Protein AF-0000000082835680 (afdb_homodimer)

Foldseek 3Di:
DPPPPPPPPPPPPPPPPPPPAQDFKWKWKAFPVRQWIKTDTDHDPRGHWDWIWIGGNHFIDIFTCVVPRKDWDDDLVQQWIWIWTDDPQWIKIKIFDSVFRDWDQDPLRKIWDKTKIWIWAADGPPPPRNGIDIGIIIMIMIGDD/DPPPPPPPPPPPPPPPPPPPQQDFKWKWKAFPVRQWIKTDTDHDPRGHWDWIWIGGNHFIDIFTVVVPRKDWDDDLVQQWIWIWTDDPQWIKIKIFDSVFRDWDQDPQRKIWDKTKIWIWAADGDPPPRNGIDIGIIIMIMIGDD

Structure (mmCIF, N/CA/C/O backbone):
data_AF-0000000082835680-model_v1
#
loop_
_entity.id
_entity.type
_entity.pdbx_description
1 polymer 'Spore coat protein U domain-containing protein'
#
loop_
_atom_site.group_PDB
_atom_site.id
_atom_site.type_symbol
_atom_site.label_atom_id
_atom_site.label_alt_id
_atom_site.label_comp_id
_atom_site.label_asym_id
_atom_site.label_entity_id
_atom_site.label_seq_id
_atom_site.pdbx_PDB_ins_code
_atom_site.Cartn_x
_atom_site.Cartn_y
_atom_site.Cartn_z
_atom_site.occupancy
_atom_site.B_iso_or_equiv
_atom_site.auth_seq_id
_atom_site.auth_comp_id
_atom_site.auth_asym_id
_atom_site.auth_atom_id
_atom_site.pdbx_PDB_model_num
ATOM 1 N N . MET A 1 1 ? 78.936 9.84 17.237 1 32.31 1 MET A N 1
ATOM 2 C CA . MET A 1 1 ? 77.763 10.37 16.548 1 32.31 1 MET A CA 1
ATOM 3 C C . MET A 1 1 ? 76.778 9.254 16.214 1 32.31 1 MET A C 1
ATOM 5 O O . MET A 1 1 ? 77.008 8.473 15.289 1 32.31 1 MET A O 1
ATOM 9 N N . LYS A 1 2 ? 76.213 8.573 17.344 1 37.82 2 LYS A N 1
ATOM 10 C CA . LYS A 1 2 ? 75.238 7.488 17.284 1 37.82 2 LYS A CA 1
ATOM 11 C C . LYS A 1 2 ? 73.99 7.911 16.515 1 37.82 2 LYS A C 1
ATOM 13 O O . LYS A 1 2 ? 73.392 8.947 16.813 1 37.82 2 LYS A O 1
ATOM 18 N N . LEU A 1 3 ? 73.861 7.539 15.215 1 37.23 3 LEU A N 1
ATOM 19 C CA . LEU A 1 3 ? 72.78 7.716 14.252 1 37.23 3 LEU A CA 1
ATOM 20 C C . LEU A 1 3 ? 71.479 7.118 14.778 1 37.23 3 LEU A C 1
ATOM 22 O O . LEU A 1 3 ? 71.395 5.91 15.008 1 37.23 3 LEU A O 1
ATOM 26 N N . HIS A 1 4 ? 70.802 7.767 15.748 1 38.82 4 HIS A N 1
ATOM 27 C CA . HIS A 1 4 ? 69.456 7.376 16.151 1 38.82 4 HIS A CA 1
ATOM 28 C C . HIS A 1 4 ? 68.506 7.363 14.958 1 38.82 4 HIS A C 1
ATOM 30 O O . HIS A 1 4 ? 68.424 8.343 14.213 1 38.82 4 HIS A O 1
ATOM 36 N N . ALA A 1 5 ? 68.331 6.22 14.332 1 42.8 5 ALA A N 1
ATOM 37 C CA . ALA A 1 5 ? 67.354 5.986 13.271 1 42.8 5 ALA A CA 1
ATOM 38 C C . ALA A 1 5 ? 65.96 6.433 13.701 1 42.8 5 ALA A C 1
ATOM 40 O O . ALA A 1 5 ? 65.488 6.065 14.779 1 42.8 5 ALA A O 1
ATOM 41 N N . PRO A 1 6 ? 65.532 7.627 13.239 1 41.49 6 PRO A N 1
ATOM 42 C CA . PRO A 1 6 ? 64.153 8.009 13.551 1 41.49 6 PRO A CA 1
ATOM 43 C C . PRO A 1 6 ? 63.136 6.959 13.111 1 41.49 6 PRO A C 1
ATOM 45 O O . PRO A 1 6 ? 63.249 6.405 12.015 1 41.49 6 PRO A O 1
ATOM 48 N N . TRP A 1 7 ? 62.628 6.061 14.014 1 41.63 7 TRP A N 1
ATOM 49 C CA . TRP A 1 7 ? 61.471 5.202 13.785 1 41.63 7 TRP A CA 1
ATOM 50 C C . TRP A 1 7 ? 60.297 6.005 13.235 1 41.63 7 TRP A C 1
ATOM 52 O O . TRP A 1 7 ? 59.81 6.931 13.887 1 41.63 7 TRP A O 1
ATOM 62 N N . PHE A 1 8 ? 60.267 6.191 11.866 1 39.62 8 PHE A N 1
ATOM 63 C CA . PHE A 1 8 ? 59.085 6.694 11.177 1 39.62 8 PHE A CA 1
ATOM 64 C C . PHE A 1 8 ? 57.855 5.869 11.539 1 39.62 8 PHE A C 1
ATOM 66 O O . PHE A 1 8 ? 57.8 4.671 11.257 1 39.62 8 PHE A O 1
ATOM 73 N N . LEU A 1 9 ? 57.128 6.152 12.663 1 38.03 9 LEU A N 1
ATOM 74 C CA . LEU A 1 9 ? 55.78 5.677 12.956 1 38.03 9 LEU A CA 1
ATOM 75 C C . LEU A 1 9 ? 54.823 6.022 11.82 1 38.03 9 LEU A C 1
ATOM 77 O O . LEU A 1 9 ? 54.557 7.199 11.563 1 38.03 9 LEU A O 1
ATOM 81 N N . SER A 1 10 ? 54.752 5.179 10.759 1 35.03 10 SER A N 1
ATOM 82 C CA . SER A 1 10 ? 53.703 5.214 9.746 1 35.03 10 SER A CA 1
ATOM 83 C C . SER A 1 10 ? 52.318 5.172 10.384 1 35.03 10 SER A C 1
ATOM 85 O O . SER A 1 10 ? 51.944 4.175 11.005 1 35.03 10 SER A O 1
ATOM 87 N N . CYS A 1 11 ? 51.77 6.285 10.877 1 35.46 11 CYS A N 1
ATOM 88 C CA . CYS A 1 11 ? 50.357 6.387 11.223 1 35.46 11 CYS A CA 1
ATOM 89 C C . CYS A 1 11 ? 49.478 5.939 10.061 1 35.46 11 CYS A C 1
ATOM 91 O O . CYS A 1 11 ? 49.487 6.557 8.995 1 35.46 11 CYS A O 1
ATOM 93 N N . LEU A 1 12 ? 49.248 4.621 9.883 1 33.9 12 LEU A N 1
ATOM 94 C CA . LEU A 1 12 ? 48.155 4.12 9.057 1 33.9 12 LEU A CA 1
ATOM 95 C C . LEU A 1 12 ? 46.879 4.92 9.3 1 33.9 12 LEU A C 1
ATOM 97 O O . LEU A 1 12 ? 46.307 4.867 10.391 1 33.9 12 LEU A O 1
ATOM 101 N N . LEU A 1 13 ? 46.701 6.1 8.717 1 36.37 13 LEU A N 1
ATOM 102 C CA . LEU A 1 13 ? 45.391 6.722 8.562 1 36.37 13 LEU A CA 1
ATOM 103 C C . LEU A 1 13 ? 44.372 5.718 8.034 1 36.37 13 LEU A C 1
ATOM 105 O O . LEU A 1 13 ? 44.464 5.279 6.885 1 36.37 13 LEU A O 1
ATOM 109 N N . LEU A 1 14 ? 43.848 4.831 8.883 1 33.98 14 LEU A N 1
ATOM 110 C CA . LEU A 1 14 ? 42.602 4.166 8.517 1 33.98 14 LEU A CA 1
ATOM 111 C C . LEU A 1 14 ? 41.566 5.178 8.039 1 33.98 14 LEU A C 1
ATOM 113 O O . LEU A 1 14 ? 40.999 5.919 8.845 1 33.98 14 LEU A O 1
ATOM 117 N N . ALA A 1 15 ? 41.758 5.778 6.827 1 35.35 15 ALA A N 1
ATOM 118 C CA . ALA A 1 15 ? 40.594 6.394 6.194 1 35.35 15 ALA A CA 1
ATOM 119 C C . ALA A 1 15 ? 39.356 5.517 6.351 1 35.35 15 ALA A C 1
ATOM 121 O O . ALA A 1 15 ? 39.291 4.417 5.795 1 35.35 15 ALA A O 1
ATOM 122 N N . GLY A 1 16 ? 38.721 5.536 7.504 1 34.6 16 GLY A N 1
ATOM 123 C CA . GLY A 1 16 ? 37.368 5.003 7.499 1 34.6 16 GLY A CA 1
ATOM 124 C C . GLY A 1 16 ? 36.59 5.361 6.246 1 34.6 16 GLY A C 1
ATOM 125 O O . GLY A 1 16 ? 36.405 6.541 5.94 1 34.6 16 GLY A O 1
ATOM 126 N N . VAL A 1 17 ? 36.803 4.681 5.15 1 34.24 17 VAL A N 1
ATOM 127 C CA . VAL A 1 17 ? 35.767 4.769 4.126 1 34.24 17 VAL A CA 1
ATOM 128 C C . VAL A 1 17 ? 34.405 4.971 4.785 1 34.24 17 VAL A C 1
ATOM 130 O O . VAL A 1 17 ? 34.015 4.203 5.668 1 34.24 17 VAL A O 1
ATOM 133 N N . ALA A 1 18 ? 33.981 6.232 5.054 1 35.61 18 ALA A N 1
ATOM 134 C CA . ALA A 1 18 ? 32.553 6.414 5.302 1 35.61 18 ALA A CA 1
ATOM 135 C C . ALA A 1 18 ? 31.723 5.436 4.474 1 35.61 18 ALA A C 1
ATOM 137 O O . ALA A 1 18 ? 31.86 5.378 3.25 1 35.61 18 ALA A O 1
ATOM 138 N N . HIS A 1 19 ? 31.547 4.253 4.859 1 36.83 19 HIS A N 1
ATOM 139 C CA . HIS A 1 19 ? 30.481 3.453 4.267 1 36.83 19 HIS A CA 1
ATOM 140 C C . HIS A 1 19 ? 29.322 4.332 3.809 1 36.83 19 HIS A C 1
ATOM 142 O O . HIS A 1 19 ? 28.872 5.209 4.549 1 36.83 19 HIS A O 1
ATOM 148 N N . ALA A 1 20 ? 29.4 4.847 2.608 1 40.84 20 ALA A N 1
ATOM 149 C CA . ALA A 1 20 ? 28.178 5.4 2.029 1 40.84 20 ALA A CA 1
ATOM 150 C C . ALA A 1 20 ? 26.939 4.81 2.697 1 40.84 20 ALA A C 1
ATOM 152 O O . ALA A 1 20 ? 26.642 3.624 2.532 1 40.84 20 ALA A O 1
ATOM 153 N N . GLY A 1 21 ? 26.673 4.915 3.969 1 46.86 21 GLY A N 1
ATOM 154 C CA . GLY A 1 21 ? 25.564 4.469 4.796 1 46.86 21 GLY A CA 1
ATOM 155 C C . GLY A 1 21 ? 24.233 4.487 4.068 1 46.86 21 GLY A C 1
ATOM 156 O O . GLY A 1 21 ? 24.034 5.279 3.145 1 46.86 21 GLY A O 1
ATOM 157 N N . SER A 1 22 ? 23.446 3.308 3.894 1 65.8 22 SER A N 1
ATOM 158 C CA . SER A 1 22 ? 22.093 3.019 3.429 1 65.8 22 SER A CA 1
ATOM 159 C C . SER A 1 22 ? 21.103 4.07 3.918 1 65.8 22 SER A C 1
ATOM 161 O O . SER A 1 22 ? 20.877 4.204 5.122 1 65.8 22 SER A O 1
ATOM 163 N N . ALA A 1 23 ? 20.977 5.175 3.242 1 86.3 23 ALA A N 1
ATOM 164 C CA . ALA A 1 23 ? 20.182 6.338 3.627 1 86.3 23 ALA A CA 1
ATOM 165 C C . ALA A 1 23 ? 18.699 6.106 3.347 1 86.3 23 ALA A C 1
ATOM 167 O O . ALA A 1 23 ? 18.339 5.514 2.327 1 86.3 23 ALA A O 1
ATOM 168 N N . PRO A 1 24 ? 17.963 6.5 4.31 1 93.16 24 PRO A N 1
ATOM 169 C CA . PRO A 1 24 ? 16.524 6.479 4.04 1 93.16 24 PRO A CA 1
ATOM 170 C C . PRO A 1 24 ? 16.108 7.493 2.978 1 93.16 24 PRO A C 1
ATOM 172 O O . PRO A 1 24 ? 16.923 8.315 2.551 1 93.16 24 PRO A O 1
ATOM 175 N N . ALA A 1 25 ? 14.974 7.357 2.386 1 96.28 25 ALA A N 1
ATOM 176 C CA . ALA A 1 25 ? 14.399 8.336 1.467 1 96.28 25 ALA A CA 1
ATOM 177 C C . ALA A 1 25 ? 13.721 9.471 2.23 1 96.28 25 ALA A C 1
ATOM 179 O O . ALA A 1 25 ? 13.194 9.263 3.325 1 96.28 25 ALA A O 1
ATOM 180 N N . GLU A 1 26 ? 13.784 10.607 1.671 1 97.47 26 GLU A N 1
ATOM 181 C CA . GLU A 1 26 ? 13.102 11.766 2.239 1 97.47 26 GLU A CA 1
ATOM 182 C C . GLU A 1 26 ? 11.751 11.996 1.568 1 97.47 26 GLU A C 1
ATOM 184 O O . GLU A 1 26 ? 11.636 11.901 0.344 1 97.47 26 GLU A O 1
ATOM 189 N N . LEU A 1 27 ? 10.763 12.265 2.351 1 98.61 27 LEU A N 1
ATOM 190 C CA . LEU A 1 27 ? 9.411 12.536 1.874 1 98.61 27 LEU A CA 1
ATOM 191 C C . LEU A 1 27 ? 8.863 13.818 2.493 1 98.61 27 LEU A C 1
ATOM 193 O O . LEU A 1 27 ? 8.961 14.019 3.705 1 98.61 27 LEU A O 1
ATOM 197 N N . SER A 1 28 ? 8.339 14.7 1.679 1 98.86 28 SER A N 1
ATOM 198 C CA . SER A 1 28 ? 7.657 15.918 2.103 1 98.86 28 SER A CA 1
ATOM 199 C C . SER A 1 28 ? 6.355 16.12 1.335 1 98.86 28 SER A C 1
ATOM 201 O O . SER A 1 28 ? 6.37 16.301 0.115 1 98.86 28 SER A O 1
ATOM 203 N N . CYS A 1 29 ? 5.253 16.134 1.982 1 98.9 29 CYS A N 1
ATOM 204 C CA . CYS A 1 29 ? 3.934 16.275 1.375 1 98.9 29 CYS A CA 1
ATOM 205 C C . CYS A 1 29 ? 3.144 17.394 2.043 1 98.9 29 CYS A C 1
ATOM 207 O O . CYS A 1 29 ? 3.146 17.515 3.27 1 98.9 29 CYS A O 1
ATOM 209 N N . VAL A 1 30 ? 2.417 18.173 1.278 1 98.8 30 VAL A N 1
ATOM 210 C CA . VAL A 1 30 ? 1.655 19.293 1.82 1 98.8 30 VAL A CA 1
ATOM 211 C C . VAL A 1 30 ? 0.359 19.466 1.032 1 98.8 30 VAL A C 1
ATOM 213 O O . VAL A 1 30 ? 0.356 19.371 -0.198 1 98.8 30 VAL A O 1
ATOM 216 N N . SER A 1 31 ? -0.704 19.702 1.736 1 98.72 31 SER A N 1
ATOM 217 C CA . SER A 1 31 ? -1.966 19.996 1.064 1 98.72 31 SER A CA 1
ATOM 218 C C . SER A 1 31 ? -1.942 21.38 0.425 1 98.72 31 SER A C 1
ATOM 220 O O . SER A 1 31 ? -1.082 22.203 0.745 1 98.72 31 SER A O 1
ATOM 222 N N . GLU A 1 32 ? -2.869 21.617 -0.522 1 97.77 32 GLU A N 1
ATOM 223 C CA . GLU A 1 32 ? -2.943 22.915 -1.186 1 97.77 32 GLU A CA 1
ATOM 224 C C . GLU A 1 32 ? -3.139 24.041 -0.175 1 97.77 32 GLU A C 1
ATOM 226 O O . GLU A 1 32 ? -2.551 25.116 -0.313 1 97.77 32 GLU A O 1
ATOM 231 N N . SER A 1 33 ? -3.964 23.816 0.873 1 96.15 33 SER A N 1
ATOM 232 C CA . SER A 1 33 ? -4.254 24.828 1.883 1 96.15 33 SER A CA 1
ATOM 233 C C . SER A 1 33 ? -3.069 25.028 2.822 1 96.15 33 SER A C 1
ATOM 235 O O . SER A 1 33 ? -3.022 26.006 3.571 1 96.15 33 SER A O 1
ATOM 237 N N . GLY A 1 34 ? -2.176 24.087 2.881 1 96.5 34 GLY A N 1
ATOM 238 C CA . GLY A 1 34 ? -1.052 24.131 3.803 1 96.5 34 GLY A CA 1
ATOM 239 C C . GLY A 1 34 ? -1.395 23.616 5.188 1 96.5 34 GLY A C 1
ATOM 240 O O . GLY A 1 34 ? -0.518 23.498 6.046 1 96.5 34 GLY A O 1
ATOM 241 N N . LYS A 1 35 ? -2.654 23.19 5.433 1 96.33 35 LYS A N 1
ATOM 242 C CA . LYS A 1 35 ? -3.121 22.801 6.761 1 96.33 35 LYS A CA 1
ATOM 243 C C . LYS A 1 35 ? -2.672 21.384 7.108 1 96.33 35 LYS A C 1
ATOM 245 O O . LYS A 1 35 ? -2.657 21.001 8.279 1 96.33 35 LYS A O 1
ATOM 250 N N . VAL A 1 36 ? -2.473 20.548 6.1 1 97.81 36 VAL A N 1
ATOM 251 C CA . VAL A 1 36 ? -2.038 19.17 6.302 1 97.81 36 VAL A CA 1
ATOM 252 C C . VAL A 1 36 ? -0.647 18.974 5.704 1 97.81 36 VAL A C 1
ATOM 254 O O . VAL A 1 36 ? -0.406 19.33 4.548 1 97.81 36 VAL A O 1
ATOM 257 N N . ALA A 1 37 ? 0.256 18.447 6.522 1 98.58 37 ALA A N 1
ATOM 258 C CA . ALA A 1 37 ? 1.597 18.151 6.023 1 98.58 37 ALA A CA 1
ATOM 259 C C . ALA A 1 37 ? 2.118 16.837 6.597 1 98.58 37 ALA A C 1
ATOM 261 O O . ALA A 1 37 ? 1.817 16.489 7.741 1 98.58 37 ALA A O 1
ATOM 262 N N . LEU A 1 38 ? 2.822 16.048 5.871 1 98.73 38 LEU A N 1
ATOM 263 C CA . LEU A 1 38 ? 3.554 14.845 6.252 1 98.73 38 LEU A CA 1
ATOM 264 C C . LEU A 1 38 ? 5.014 14.939 5.823 1 98.73 38 LEU A C 1
ATOM 266 O O . LEU A 1 38 ? 5.308 15.071 4.632 1 98.73 38 LEU A O 1
ATOM 270 N N . ARG A 1 39 ? 5.954 14.908 6.796 1 98.69 39 ARG A N 1
ATOM 271 C CA . ARG A 1 39 ? 7.367 15.095 6.481 1 98.69 39 ARG A CA 1
ATOM 272 C C . ARG A 1 39 ? 8.238 14.128 7.275 1 98.69 39 ARG A C 1
ATOM 274 O O . ARG A 1 39 ? 7.963 13.854 8.446 1 98.69 39 ARG A O 1
ATOM 281 N N . GLY A 1 40 ? 9.319 13.712 6.59 1 98.05 40 GLY A N 1
ATOM 282 C CA . GLY A 1 40 ? 10.301 12.888 7.277 1 98.05 40 GLY A CA 1
ATOM 283 C C . GLY A 1 40 ? 11.005 11.908 6.357 1 98.05 40 GLY A C 1
ATOM 284 O O . GLY A 1 40 ? 11.229 12.203 5.181 1 98.05 40 GLY A O 1
ATOM 285 N N . VAL A 1 41 ? 11.463 10.817 7.002 1 96.71 41 VAL A N 1
ATOM 286 C CA . VAL A 1 41 ? 12.172 9.812 6.217 1 96.71 41 VAL A CA 1
ATOM 287 C C . VAL A 1 41 ? 11.382 8.506 6.213 1 96.71 41 VAL A C 1
ATOM 289 O O . VAL A 1 41 ? 10.657 8.209 7.166 1 96.71 41 VAL A O 1
ATOM 292 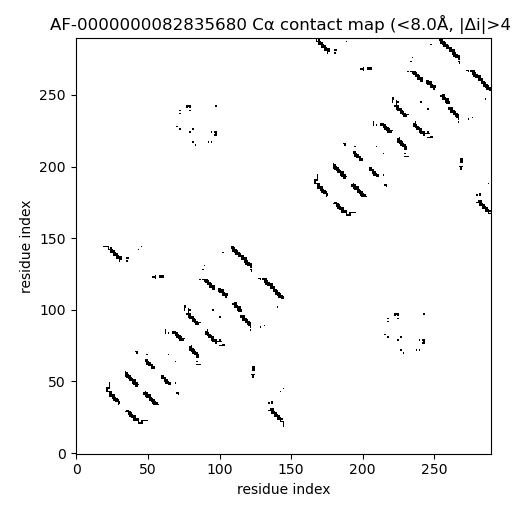N N . ILE A 1 42 ? 11.523 7.828 5.145 1 96.32 42 ILE A N 1
ATOM 293 C CA . ILE A 1 42 ? 10.838 6.554 4.956 1 96.32 42 ILE A CA 1
ATOM 294 C C . ILE A 1 42 ? 11.831 5.501 4.47 1 96.32 42 ILE A C 1
ATOM 296 O O . ILE A 1 42 ? 12.935 5.834 4.035 1 96.32 42 ILE A O 1
ATOM 300 N N . PRO A 1 43 ? 11.397 4.257 4.514 1 91.92 43 PRO A N 1
ATOM 301 C CA . PRO A 1 43 ? 12.28 3.175 4.07 1 91.92 43 PRO A CA 1
ATOM 302 C C . PRO A 1 43 ? 12.684 3.308 2.603 1 91.92 43 PRO A C 1
ATOM 304 O O . PRO A 1 43 ? 11.897 3.788 1.783 1 91.92 43 PRO A O 1
ATOM 307 N N . SER A 1 44 ? 13.892 2.866 2.37 1 88.93 44 SER A N 1
ATOM 308 C CA . SER A 1 44 ? 14.491 2.772 1.042 1 88.93 44 SER A CA 1
ATOM 309 C C . SER A 1 44 ? 15.122 1.403 0.816 1 88.93 44 SER A C 1
ATOM 311 O O . SER A 1 44 ? 15.128 0.56 1.715 1 88.93 44 SER A O 1
ATOM 313 N N . PRO A 1 45 ? 15.579 1.122 -0.42 1 81.92 45 PRO A N 1
ATOM 314 C CA . PRO A 1 45 ? 16.243 -0.162 -0.658 1 81.92 45 PRO A CA 1
ATOM 315 C C . PRO A 1 45 ? 17.416 -0.404 0.29 1 81.92 45 PRO A C 1
ATOM 317 O O . PRO A 1 45 ? 17.82 -1.551 0.498 1 81.92 45 PRO A O 1
ATOM 320 N N . SER A 1 46 ? 17.922 0.656 0.895 1 84.66 46 SER A N 1
ATOM 321 C CA . SER A 1 46 ? 19.113 0.494 1.722 1 84.66 46 SER A CA 1
ATOM 322 C C . SER A 1 46 ? 18.808 0.776 3.19 1 84.66 46 SER A C 1
ATOM 324 O O . SER A 1 46 ? 19.714 0.782 4.027 1 84.66 46 SER A O 1
ATOM 326 N N . SER A 1 47 ? 17.704 1.104 3.56 1 87.35 47 SER A N 1
ATOM 327 C CA . SER A 1 47 ? 17.371 1.485 4.929 1 87.35 47 SER A CA 1
ATOM 328 C C . SER A 1 47 ? 15.925 1.137 5.264 1 87.35 47 SER A C 1
ATOM 330 O O . SER A 1 47 ? 15.027 1.335 4.442 1 87.35 47 SER A O 1
ATOM 332 N N . GLU A 1 48 ? 15.654 0.737 6.48 1 86.41 48 GLU A N 1
ATOM 333 C CA . GLU A 1 48 ? 14.304 0.437 6.947 1 86.41 48 GLU A CA 1
ATOM 334 C C . GLU A 1 48 ? 13.763 1.557 7.831 1 86.41 48 GLU A C 1
ATOM 336 O O . GLU A 1 48 ? 12.676 1.437 8.399 1 86.41 48 GLU A O 1
ATOM 341 N N . GLU A 1 49 ? 14.44 2.583 7.921 1 90.29 49 GLU A N 1
ATOM 342 C CA . GLU A 1 49 ? 14.1 3.661 8.845 1 90.29 49 GLU A CA 1
ATOM 343 C C . GLU A 1 49 ? 12.832 4.386 8.404 1 90.29 49 GLU A C 1
ATOM 345 O O . GLU A 1 49 ? 12.655 4.671 7.217 1 90.29 49 GLU A O 1
ATOM 350 N N . LEU A 1 50 ? 12.002 4.638 9.346 1 94.56 50 LEU A N 1
ATOM 351 C CA . LEU A 1 50 ? 10.828 5.482 9.151 1 94.56 50 LEU A CA 1
ATOM 352 C C . LEU A 1 50 ? 10.644 6.437 10.326 1 94.56 50 LEU A C 1
ATOM 354 O O . LEU A 1 50 ? 10.535 6 11.475 1 94.56 50 LEU A O 1
ATOM 358 N N . LYS A 1 51 ? 10.687 7.659 10.099 1 95.49 51 LYS A N 1
ATOM 359 C CA . LYS A 1 51 ? 10.367 8.74 11.027 1 95.49 51 LYS A CA 1
ATOM 360 C C . LYS A 1 51 ? 9.585 9.85 10.33 1 95.49 51 LYS A C 1
ATOM 362 O O . LYS A 1 51 ? 10.154 10.631 9.565 1 95.49 51 LYS A O 1
ATOM 367 N N . LEU A 1 52 ? 8.29 9.883 10.611 1 97.2 52 LEU A N 1
ATOM 368 C CA . LEU A 1 52 ? 7.404 10.839 9.956 1 97.2 52 LEU A CA 1
ATOM 369 C C . LEU A 1 52 ? 6.69 11.712 10.982 1 97.2 52 LEU A C 1
ATOM 371 O O . LEU A 1 52 ? 6.397 11.259 12.092 1 97.2 52 LEU A O 1
ATOM 375 N N . THR A 1 53 ? 6.441 12.883 10.581 1 97.65 53 THR A N 1
ATOM 376 C CA . THR A 1 53 ? 5.614 13.793 11.365 1 97.65 53 THR A CA 1
ATOM 377 C C . THR A 1 53 ? 4.409 14.264 10.555 1 97.65 53 THR A C 1
ATOM 379 O O . THR A 1 53 ? 4.567 14.851 9.482 1 97.65 53 THR A O 1
ATOM 382 N N . LEU A 1 54 ? 3.249 13.974 11.033 1 97.43 54 LEU A N 1
ATOM 383 C CA . LEU A 1 54 ? 1.996 14.479 10.484 1 97.43 54 LEU A CA 1
ATOM 384 C C . LEU A 1 54 ? 1.565 15.755 11.199 1 97.43 54 LEU A C 1
ATOM 386 O O . LEU A 1 54 ? 1.507 15.793 12.43 1 97.43 54 LEU A O 1
ATOM 390 N N . THR A 1 55 ? 1.306 16.772 10.439 1 97.27 55 THR A N 1
ATOM 391 C CA . THR A 1 55 ? 0.863 18.053 10.978 1 97.27 55 THR A CA 1
ATOM 392 C C . THR A 1 55 ? -0.537 18.397 10.475 1 97.27 55 THR A C 1
ATOM 394 O O . THR A 1 55 ? -0.831 18.243 9.288 1 97.27 55 THR A O 1
ATOM 397 N N . TYR A 1 56 ? -1.405 18.761 11.397 1 95.83 56 TYR A N 1
ATOM 398 C CA . TYR A 1 56 ? -2.739 19.261 11.085 1 95.83 56 TYR A CA 1
ATOM 399 C C . TYR A 1 56 ? -3.06 20.506 11.904 1 95.83 56 TYR A C 1
ATOM 401 O O . TYR A 1 56 ? -3.202 20.432 13.127 1 95.83 56 TYR A O 1
ATOM 409 N N . VAL A 1 57 ? -3.234 21.677 11.233 1 91.35 57 VAL A N 1
ATOM 410 C CA . VAL A 1 57 ? -3.572 22.968 11.822 1 91.35 57 VAL A CA 1
ATOM 411 C C . VAL A 1 57 ? -2.679 23.233 13.033 1 91.35 57 VAL A C 1
ATOM 413 O O . VAL A 1 57 ? -3.173 23.538 14.121 1 91.35 57 VAL A O 1
ATOM 416 N N . GLY A 1 58 ? -1.336 22.968 12.892 1 90.66 58 GLY A N 1
ATOM 417 C CA . GLY A 1 58 ? -0.35 23.332 13.898 1 90.66 58 GLY A CA 1
ATOM 418 C C . GLY A 1 58 ? -0.057 22.212 14.879 1 90.66 58 GLY A C 1
ATOM 419 O O . GLY A 1 58 ? 0.944 22.255 15.596 1 90.66 58 GLY A O 1
ATOM 420 N N . ALA A 1 59 ? -0.976 21.199 15.027 1 94.4 59 ALA A N 1
ATOM 421 C CA . ALA A 1 59 ? -0.714 20.05 15.89 1 94.4 59 ALA A CA 1
ATOM 422 C C . ALA A 1 59 ? 0.042 18.959 15.138 1 94.4 59 ALA A C 1
ATOM 424 O O . ALA A 1 59 ? -0.14 18.788 13.93 1 94.4 59 ALA A O 1
ATOM 425 N N . THR A 1 60 ? 0.839 18.192 15.895 1 95.25 60 THR A N 1
ATOM 426 C CA . THR A 1 60 ? 1.677 17.209 15.217 1 95.25 60 THR A CA 1
ATOM 427 C C . THR A 1 60 ? 1.545 15.839 15.876 1 95.25 60 THR A C 1
ATOM 429 O O . THR A 1 60 ? 1.187 15.742 17.052 1 95.25 60 THR A O 1
ATOM 432 N N . LEU A 1 61 ? 1.776 14.832 15.085 1 93.93 61 LEU A N 1
ATOM 433 C CA . LEU A 1 61 ? 1.845 13.437 15.505 1 93.93 61 LEU A CA 1
ATOM 434 C C . LEU A 1 61 ? 2.999 12.717 14.816 1 93.93 61 LEU A C 1
ATOM 436 O O . LEU A 1 61 ? 3.166 12.827 13.599 1 93.93 61 LEU A O 1
ATOM 440 N N . GLY A 1 62 ? 3.736 11.956 15.596 1 94.03 62 GLY A N 1
ATOM 441 C CA . GLY A 1 62 ? 4.9 11.272 15.055 1 94.03 62 GLY A CA 1
ATOM 442 C C . GLY A 1 62 ? 4.661 9.795 14.804 1 94.03 62 GLY A C 1
ATOM 443 O O . GLY A 1 62 ? 3.899 9.152 15.528 1 94.03 62 GLY A O 1
ATOM 444 N N . PHE A 1 63 ? 5.3 9.28 13.721 1 93.85 63 PHE A N 1
ATOM 445 C CA . PHE A 1 63 ? 5.344 7.859 13.398 1 93.85 63 PHE A CA 1
ATOM 446 C C . PHE A 1 63 ? 6.783 7.36 13.347 1 93.85 63 PHE A C 1
ATOM 448 O O . PHE A 1 63 ? 7.629 7.954 12.675 1 93.85 63 PHE A O 1
ATOM 455 N N . ASP A 1 64 ? 6.922 6.225 14.031 1 90.38 64 ASP A N 1
ATOM 4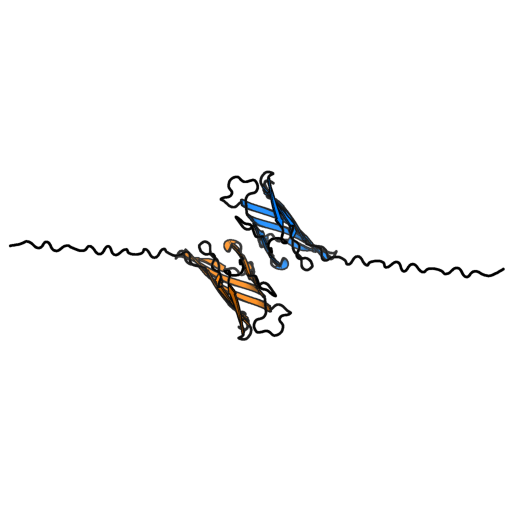56 C CA . ASP A 1 64 ? 8.265 5.664 14.153 1 90.38 64 ASP A CA 1
ATOM 457 C C . ASP A 1 64 ? 8.244 4.147 13.982 1 90.38 64 ASP A C 1
ATOM 459 O O . ASP A 1 64 ? 7.575 3.441 14.74 1 90.38 64 ASP A O 1
ATOM 463 N N . ALA A 1 65 ? 8.964 3.664 12.987 1 76.83 65 ALA A N 1
ATOM 464 C CA . ALA A 1 65 ? 8.935 2.246 12.635 1 76.83 65 ALA A CA 1
ATOM 465 C C . ALA A 1 65 ? 9.578 1.397 13.728 1 76.83 65 ALA A C 1
ATOM 467 O O . ALA A 1 65 ? 9.369 0.183 13.783 1 76.83 65 ALA A O 1
ATOM 468 N N . ASP A 1 66 ? 10.501 1.925 14.503 1 73.89 66 ASP A N 1
ATOM 469 C CA . ASP A 1 66 ? 11.074 1.159 15.606 1 73.89 66 ASP A CA 1
ATOM 470 C C . ASP A 1 66 ? 9.983 0.643 16.541 1 73.89 66 ASP A C 1
ATOM 472 O O . ASP A 1 66 ? 10.178 -0.354 17.24 1 73.89 66 ASP A O 1
ATOM 476 N N . ARG A 1 67 ? 8.861 1.266 16.396 1 66.63 67 ARG A N 1
ATOM 477 C CA . ARG A 1 67 ? 7.759 0.867 17.266 1 66.63 67 ARG A CA 1
ATOM 478 C C . ARG A 1 67 ? 6.854 -0.146 16.573 1 66.63 67 ARG A C 1
ATOM 480 O O . ARG A 1 67 ? 6.586 -1.22 17.116 1 66.63 67 ARG A O 1
ATOM 487 N N . ASP A 1 68 ? 6.471 0.192 15.449 1 72.21 68 ASP A N 1
ATOM 488 C CA . ASP A 1 68 ? 5.586 -0.642 14.643 1 72.21 68 ASP A CA 1
ATOM 489 C C . ASP A 1 68 ? 6.043 -0.679 13.186 1 72.21 68 ASP A C 1
ATOM 491 O O . ASP A 1 68 ? 6.275 0.367 12.576 1 72.21 68 ASP A O 1
ATOM 495 N N . PRO A 1 69 ? 6.189 -1.862 12.657 1 78.61 69 PRO A N 1
ATOM 496 C CA . PRO A 1 69 ? 6.698 -1.929 11.285 1 78.61 69 PRO A CA 1
ATOM 497 C C . PRO A 1 69 ? 5.796 -1.209 10.285 1 78.61 69 PRO A C 1
ATOM 499 O O . PRO A 1 69 ? 4.576 -1.392 10.306 1 78.61 69 PRO A O 1
ATOM 502 N N . ALA A 1 70 ? 6.357 -0.301 9.612 1 87.48 70 ALA A N 1
ATOM 503 C CA . ALA A 1 70 ? 5.701 0.393 8.507 1 87.48 70 ALA A CA 1
ATOM 504 C C . ALA A 1 70 ? 6.063 -0.243 7.168 1 87.48 70 ALA A C 1
ATOM 506 O O . ALA A 1 70 ? 7.05 -0.976 7.068 1 87.48 70 ALA A O 1
ATOM 507 N N . TYR A 1 71 ? 5.167 0.035 6.182 1 90.24 71 TYR A N 1
ATOM 508 C CA . TYR A 1 71 ? 5.367 -0.569 4.869 1 90.24 71 TYR A CA 1
ATOM 509 C C . TYR A 1 71 ? 5.305 0.485 3.769 1 90.24 71 TYR A C 1
ATOM 511 O O . TYR A 1 71 ? 4.457 1.379 3.805 1 90.24 71 TYR A O 1
ATOM 519 N N . VAL A 1 72 ? 6.28 0.38 2.958 1 94.62 72 VAL A N 1
ATOM 520 C CA . VAL A 1 72 ? 6.284 1.194 1.747 1 94.62 72 VAL A CA 1
ATOM 521 C C . VAL A 1 72 ? 6.334 0.291 0.517 1 94.62 72 VAL A C 1
ATOM 523 O O . VAL A 1 72 ? 7.172 -0.611 0.435 1 94.62 72 VAL A O 1
ATOM 526 N N . VAL A 1 73 ? 5.428 0.453 -0.391 1 96.1 73 VAL A N 1
ATOM 527 C CA . VAL A 1 73 ? 5.425 -0.187 -1.702 1 96.1 73 VAL A CA 1
ATOM 528 C C . VAL A 1 73 ? 5.544 0.873 -2.795 1 96.1 73 VAL A C 1
ATOM 530 O O . VAL A 1 73 ? 4.703 1.77 -2.893 1 96.1 73 VAL A O 1
ATOM 533 N N . SER A 1 74 ? 6.651 0.715 -3.554 1 96.46 74 SER A N 1
ATOM 534 C CA . SER A 1 74 ? 6.853 1.729 -4.585 1 96.46 74 SER A CA 1
ATOM 535 C C . SER A 1 74 ? 7.365 1.107 -5.879 1 96.46 74 SER A C 1
ATOM 537 O O . SER A 1 74 ? 8.185 0.187 -5.85 1 96.46 74 SER A O 1
ATOM 539 N N . ASP A 1 75 ? 6.857 1.496 -6.948 1 96.77 75 ASP A N 1
ATOM 540 C CA . ASP A 1 75 ? 7.265 1.272 -8.331 1 96.77 75 ASP A CA 1
ATOM 541 C C . ASP A 1 75 ? 6.946 2.486 -9.201 1 96.77 75 ASP A C 1
ATOM 543 O O . ASP A 1 75 ? 5.906 2.525 -9.863 1 96.77 75 ASP A O 1
ATOM 547 N N . PHE A 1 76 ? 7.817 3.436 -9.221 1 96.91 76 PHE A N 1
ATOM 548 C CA . PHE A 1 76 ? 7.538 4.766 -9.751 1 96.91 76 PHE A CA 1
ATOM 549 C C . PHE A 1 76 ? 7.339 4.715 -11.261 1 96.91 76 PHE A C 1
ATOM 551 O O . PHE A 1 76 ? 6.464 5.397 -11.8 1 96.91 76 PHE A O 1
ATOM 558 N N . PRO A 1 77 ? 8.163 3.939 -12.014 1 96.22 77 PRO A N 1
ATOM 559 C CA . PRO A 1 77 ? 7.904 3.866 -13.454 1 96.22 77 PRO A CA 1
ATOM 560 C C . PRO A 1 77 ? 6.476 3.43 -13.775 1 96.22 77 PRO A C 1
ATOM 562 O O . PRO A 1 77 ? 5.961 3.736 -14.854 1 96.22 77 PRO A O 1
ATOM 565 N N . LEU A 1 78 ? 5.831 2.78 -12.803 1 96.81 78 LEU A N 1
ATOM 566 C CA . LEU A 1 78 ? 4.474 2.298 -13.036 1 96.81 78 LEU A CA 1
ATOM 567 C C . LEU A 1 78 ? 3.456 3.159 -12.296 1 96.81 78 LEU A C 1
ATOM 569 O O . LEU A 1 78 ? 2.276 2.809 -12.225 1 96.81 78 LEU A O 1
ATOM 573 N N . GLY A 1 79 ? 3.913 4.22 -11.647 1 97.24 79 GLY A N 1
ATOM 574 C CA . GLY A 1 79 ? 3.032 5.167 -10.981 1 97.24 79 GLY A CA 1
ATOM 575 C C . GLY A 1 79 ? 2.528 4.671 -9.639 1 97.24 79 GLY A C 1
ATOM 576 O O . GLY A 1 79 ? 1.439 5.047 -9.202 1 97.24 79 GLY A O 1
ATOM 577 N N . VAL A 1 80 ? 3.288 3.848 -9.02 1 98.19 80 VAL A N 1
ATOM 578 C CA . VAL A 1 80 ? 2.815 3.22 -7.791 1 98.19 80 VAL A CA 1
ATOM 579 C C . VAL A 1 80 ? 3.649 3.706 -6.608 1 98.19 80 VAL A C 1
ATOM 581 O O . VAL A 1 80 ? 4.88 3.64 -6.639 1 98.19 80 VAL A O 1
ATOM 584 N N . PHE A 1 81 ? 3.059 4.169 -5.59 1 98.3 81 PHE A N 1
ATOM 585 C CA . PHE A 1 81 ? 3.609 4.463 -4.272 1 98.3 81 PHE A CA 1
ATOM 586 C C . PHE A 1 81 ? 2.536 4.341 -3.198 1 98.3 81 PHE A C 1
ATOM 588 O O . PHE A 1 81 ? 1.46 4.93 -3.318 1 98.3 81 PHE A O 1
ATOM 595 N N . THR A 1 82 ? 2.709 3.55 -2.201 1 98.42 82 THR A N 1
ATOM 596 C CA . THR A 1 82 ? 1.828 3.411 -1.046 1 98.42 82 THR A CA 1
ATOM 597 C C . THR A 1 82 ? 2.638 3.312 0.243 1 98.42 82 THR A C 1
ATOM 599 O O . THR A 1 82 ? 3.62 2.57 0.31 1 98.42 82 THR A O 1
ATOM 602 N N . LEU A 1 83 ? 2.291 4.008 1.202 1 97.61 83 LEU A N 1
ATOM 603 C CA . LEU A 1 83 ? 2.867 4.002 2.542 1 97.61 83 LEU A CA 1
ATOM 604 C C . LEU A 1 83 ? 1.801 3.7 3.591 1 97.61 83 LEU A C 1
ATOM 606 O O . LEU A 1 83 ? 0.704 4.262 3.547 1 97.61 83 LEU A O 1
ATOM 610 N N . VAL A 1 84 ? 2.085 2.815 4.492 1 94.47 84 VAL A N 1
ATOM 611 C CA . VAL A 1 84 ? 1.222 2.527 5.634 1 94.47 84 VAL A CA 1
ATOM 612 C C . VAL A 1 84 ? 2.046 2.534 6.919 1 94.47 84 VAL A C 1
ATOM 614 O O . VAL A 1 84 ? 3.066 1.847 7.014 1 94.47 84 VAL A O 1
ATOM 617 N N . ALA A 1 85 ? 1.643 3.29 7.817 1 93.06 85 ALA A N 1
ATOM 618 C CA . ALA A 1 85 ? 2.232 3.318 9.154 1 93.06 85 ALA A CA 1
ATOM 619 C C . ALA A 1 85 ? 1.17 3.091 10.226 1 93.06 85 ALA A C 1
ATOM 621 O O . ALA A 1 85 ? 0.202 3.85 10.321 1 93.06 85 ALA A O 1
ATOM 622 N N . PRO A 1 86 ? 1.385 2.078 10.984 1 87.79 86 PRO A N 1
ATOM 623 C CA . PRO A 1 86 ? 0.383 1.763 12.005 1 87.79 86 PRO A CA 1
ATOM 624 C C . PRO A 1 86 ? 0.223 2.875 13.038 1 87.79 86 PRO A C 1
ATOM 626 O O . PRO A 1 86 ? 1.172 3.619 13.302 1 87.79 86 PRO A O 1
ATOM 629 N N . ASP A 1 87 ? -1.007 2.94 13.552 1 85.94 87 ASP A N 1
ATOM 630 C CA . ASP A 1 87 ? -1.396 3.822 14.648 1 85.94 87 ASP A CA 1
ATOM 631 C C . ASP A 1 87 ? -2.475 3.176 15.515 1 85.94 87 ASP A C 1
ATOM 633 O O . ASP A 1 87 ? -3.217 2.309 15.049 1 85.94 87 ASP A O 1
ATOM 637 N N . GLU A 1 88 ? -2.605 3.6 16.735 1 82.54 88 GLU A N 1
ATOM 638 C CA . GLU A 1 88 ? -3.541 3.008 17.686 1 82.54 88 GLU A CA 1
ATOM 639 C C . GLU A 1 88 ? -4.987 3.258 17.267 1 82.54 88 GLU A C 1
ATOM 641 O O . GLU A 1 88 ? -5.865 2.433 17.524 1 82.54 88 GLU A O 1
ATOM 646 N N . VAL A 1 89 ? -5.263 4.373 16.617 1 81.91 89 VAL A N 1
ATOM 647 C CA . VAL A 1 89 ? -6.628 4.764 16.281 1 81.91 89 VAL A CA 1
ATOM 648 C C . VAL A 1 89 ? -6.899 4.479 14.805 1 81.91 89 VAL A C 1
ATOM 650 O O . VAL A 1 89 ? -7.807 3.715 14.471 1 81.91 89 VAL A O 1
ATOM 653 N N . TRP A 1 90 ? -6.066 5.174 13.932 1 85.35 90 TRP A N 1
ATOM 654 C CA . TRP A 1 90 ? -6.156 5.027 12.483 1 85.35 90 TRP A CA 1
ATOM 655 C C . TRP A 1 90 ? -4.769 4.901 11.861 1 85.35 90 TRP A C 1
ATOM 657 O O . TRP A 1 90 ? -3.904 5.753 12.08 1 85.35 90 TRP A O 1
ATOM 667 N N . PRO A 1 91 ? -4.644 3.846 11.125 1 90.35 91 PRO A N 1
ATOM 668 C CA . PRO A 1 91 ? -3.344 3.823 10.45 1 90.35 91 PRO A CA 1
ATOM 669 C C . PRO A 1 91 ? -3.165 4.982 9.473 1 90.35 91 PRO A C 1
ATOM 671 O O . PRO A 1 91 ? -4.126 5.4 8.822 1 90.35 91 PRO A O 1
ATOM 674 N N . LEU A 1 92 ? -1.946 5.537 9.436 1 95.17 92 LEU A N 1
ATOM 675 C CA . LEU A 1 92 ? -1.591 6.482 8.382 1 95.17 92 LEU A CA 1
ATOM 676 C C . LEU A 1 92 ? -1.43 5.768 7.045 1 95.17 92 LEU A C 1
ATOM 678 O O . LEU A 1 92 ? -0.635 4.832 6.927 1 95.17 92 LEU A O 1
ATOM 682 N N . THR A 1 93 ? -2.198 6.173 6.1 1 96.91 93 THR A N 1
ATOM 683 C CA . THR A 1 93 ? -2.077 5.646 4.745 1 96.91 93 THR A CA 1
ATOM 684 C C . THR A 1 93 ? -1.888 6.778 3.739 1 96.91 93 THR A C 1
ATOM 686 O O . THR A 1 93 ? -2.516 7.832 3.857 1 96.91 93 THR A O 1
ATOM 689 N N . LEU A 1 94 ? -0.981 6.61 2.881 1 98.68 94 LEU A N 1
ATOM 690 C CA . LEU A 1 94 ? -0.691 7.531 1.788 1 98.68 94 LEU A CA 1
ATOM 691 C C . LEU A 1 94 ? -0.471 6.774 0.483 1 98.68 94 LEU A C 1
ATOM 693 O O . LEU A 1 94 ? 0.344 5.85 0.426 1 98.68 94 LEU A O 1
ATOM 697 N N . TYR A 1 95 ? -1.225 7.141 -0.523 1 98.78 95 TYR A N 1
ATOM 698 C CA . TYR A 1 95 ? -0.968 6.525 -1.82 1 98.78 95 TYR A CA 1
ATOM 699 C C . TYR A 1 95 ? -0.967 7.569 -2.929 1 98.78 95 TYR A C 1
ATOM 701 O O . TYR A 1 95 ? -1.736 8.532 -2.885 1 98.78 95 TYR A O 1
ATOM 709 N N . ALA A 1 96 ? -0.134 7.362 -3.904 1 98.84 96 ALA A N 1
ATOM 710 C CA . ALA A 1 96 ? 0.004 8.288 -5.025 1 98.84 96 ALA A CA 1
ATOM 711 C C . ALA A 1 96 ? -1.149 8.129 -6.012 1 98.84 96 ALA A C 1
ATOM 713 O O . ALA A 1 96 ? -1.639 7.019 -6.23 1 98.84 96 ALA A O 1
ATOM 714 N N . LEU A 1 97 ? -1.564 9.187 -6.499 1 98.66 97 LEU A N 1
ATOM 715 C CA . LEU A 1 97 ? -2.358 9.152 -7.723 1 98.66 97 LEU A CA 1
ATOM 716 C C . LEU A 1 97 ? -1.491 8.788 -8.923 1 98.66 97 LEU A C 1
ATOM 718 O O . LEU A 1 97 ? -0.61 9.558 -9.314 1 98.66 97 LEU A O 1
ATOM 722 N N . PRO A 1 98 ? -1.758 7.679 -9.51 1 98.42 98 PRO A N 1
ATOM 723 C CA . PRO A 1 98 ? -0.804 7.118 -10.47 1 98.42 98 PRO A CA 1
ATOM 724 C C . PRO A 1 98 ? -0.456 8.092 -11.594 1 98.42 98 PRO A C 1
ATOM 726 O O . PRO A 1 98 ? 0.716 8.235 -11.95 1 98.42 98 PRO A O 1
ATOM 729 N N . ALA A 1 99 ? -1.393 8.797 -12.108 1 97.2 99 ALA A N 1
ATOM 730 C CA . ALA A 1 99 ? -1.198 9.671 -13.262 1 97.2 99 ALA A CA 1
ATOM 731 C C . ALA A 1 99 ? -0.329 10.872 -12.899 1 97.2 99 ALA A C 1
ATOM 733 O O . ALA A 1 99 ? 0.171 11.573 -13.782 1 97.2 99 ALA A O 1
ATOM 734 N N . SER A 1 100 ? -0.155 11.161 -11.702 1 98.52 100 SER A N 1
ATOM 735 C CA . SER A 1 100 ? 0.561 12.357 -11.271 1 98.52 100 SER A CA 1
ATOM 736 C C . SER A 1 100 ? 2.029 12.051 -10.991 1 98.52 100 SER A C 1
ATOM 738 O O . SER A 1 100 ? 2.824 12.963 -10.751 1 98.52 100 SER A O 1
ATOM 740 N N . VAL A 1 101 ? 2.443 10.805 -10.962 1 98.55 101 VAL A N 1
ATOM 741 C CA . VAL A 1 101 ? 3.763 10.398 -10.492 1 98.55 101 VAL A CA 1
ATOM 742 C C . VAL A 1 101 ? 4.821 10.792 -11.52 1 98.55 101 VAL A C 1
ATOM 744 O O . VAL A 1 101 ? 4.773 10.352 -12.671 1 98.55 101 VAL A O 1
ATOM 747 N N . ALA A 1 102 ? 5.737 11.647 -11.12 1 98.22 102 ALA A N 1
ATOM 748 C CA . ALA A 1 102 ? 6.886 12.082 -11.911 1 98.22 102 ALA A CA 1
ATOM 749 C C . ALA A 1 102 ? 8.183 11.932 -11.122 1 98.22 102 ALA A C 1
ATOM 751 O O . ALA A 1 102 ? 8.873 12.919 -10.856 1 98.22 102 ALA A O 1
ATOM 752 N N . VAL A 1 103 ? 8.461 10.725 -10.666 1 97.2 103 VAL A N 1
ATOM 753 C CA . VAL A 1 103 ? 9.675 10.381 -9.934 1 97.2 103 VAL A CA 1
ATOM 754 C C . VAL A 1 103 ? 10.616 9.587 -10.837 1 97.2 103 VAL A C 1
ATOM 756 O O . VAL A 1 103 ? 10.209 8.598 -11.452 1 97.2 103 VAL A O 1
ATOM 759 N N . LYS A 1 104 ? 11.845 9.989 -10.907 1 96.08 104 LYS A N 1
ATOM 760 C CA . LYS A 1 104 ? 12.805 9.335 -11.791 1 96.08 104 LYS A CA 1
ATOM 761 C C . LYS A 1 104 ? 14.223 9.441 -11.237 1 96.08 104 LYS A C 1
ATOM 763 O O . LYS A 1 104 ? 14.494 10.268 -10.365 1 96.08 104 LYS A O 1
ATOM 768 N N . LYS A 1 105 ? 15.007 8.55 -11.691 1 93.33 105 LYS A N 1
ATOM 769 C CA . LYS A 1 105 ? 16.435 8.651 -11.404 1 93.33 105 LYS A CA 1
ATOM 770 C C . LYS A 1 105 ? 17.069 9.809 -12.169 1 93.33 105 LYS A C 1
ATOM 772 O O . LYS A 1 105 ? 16.855 9.955 -13.374 1 93.33 105 LYS A O 1
ATOM 777 N N . ASP A 1 106 ? 17.711 10.603 -11.454 1 90.94 106 ASP A N 1
ATOM 778 C CA . ASP A 1 106 ? 18.314 11.754 -12.12 1 90.94 106 ASP A CA 1
ATOM 779 C C . ASP A 1 106 ? 19.753 11.456 -12.534 1 90.94 106 ASP A C 1
ATOM 781 O O . ASP A 1 106 ? 20.212 10.317 -12.429 1 90.94 106 ASP A O 1
ATOM 785 N N . GLY A 1 107 ? 20.513 12.435 -13.102 1 88.52 107 GLY A N 1
ATOM 786 C CA . GLY A 1 107 ? 21.855 12.262 -13.635 1 88.52 107 GLY A CA 1
ATOM 787 C C . GLY A 1 107 ? 22.875 11.891 -12.576 1 88.52 107 GLY A C 1
ATOM 788 O O . GLY A 1 107 ? 23.939 11.354 -12.892 1 88.52 107 GLY A O 1
ATOM 789 N N . THR A 1 108 ? 22.645 12.128 -11.306 1 89.86 108 THR A N 1
ATOM 790 C CA . THR A 1 108 ? 23.569 11.841 -10.214 1 89.86 108 THR A CA 1
ATOM 791 C C . THR A 1 108 ? 23.295 10.463 -9.62 1 89.86 108 THR A C 1
ATOM 793 O O . THR A 1 108 ? 24.031 9.999 -8.746 1 89.86 108 THR A O 1
ATOM 796 N N . GLY A 1 109 ? 22.222 9.861 -10.09 1 89.13 109 GLY A N 1
ATOM 797 C CA . GLY A 1 109 ? 21.859 8.559 -9.555 1 89.13 109 GLY A CA 1
ATOM 798 C C . GLY A 1 109 ? 20.811 8.634 -8.461 1 89.13 109 GLY A C 1
ATOM 799 O O . GLY A 1 109 ? 20.308 7.606 -8.004 1 89.13 109 GLY A O 1
ATOM 800 N N . ALA A 1 110 ? 20.462 9.848 -8.088 1 93.08 110 ALA A N 1
ATOM 801 C CA . ALA A 1 110 ? 19.417 10.043 -7.087 1 93.08 110 ALA A CA 1
ATOM 802 C C . ALA A 1 110 ? 18.032 9.826 -7.69 1 93.08 110 ALA A C 1
ATOM 804 O O . ALA A 1 110 ? 17.82 10.072 -8.88 1 93.08 110 ALA A O 1
ATOM 805 N N . VAL A 1 111 ? 17.174 9.271 -6.933 1 95.57 111 VAL A N 1
ATOM 806 C CA . VAL A 1 111 ? 15.771 9.137 -7.313 1 95.57 111 VAL A CA 1
ATOM 807 C C . VAL A 1 111 ? 14.963 10.291 -6.725 1 95.57 111 VAL A C 1
ATOM 809 O O . VAL A 1 111 ? 14.855 10.422 -5.503 1 95.57 111 VAL A O 1
ATOM 812 N N . VAL A 1 112 ? 14.51 11.139 -7.651 1 97.2 112 VAL A N 1
ATOM 813 C CA . VAL A 1 112 ? 13.862 12.373 -7.218 1 97.2 112 VAL A CA 1
ATOM 814 C C . VAL A 1 112 ? 12.597 12.608 -8.041 1 97.2 112 VAL A C 1
ATOM 816 O O . VAL A 1 112 ? 12.533 12.231 -9.213 1 97.2 112 VAL A O 1
ATOM 819 N N . GLY A 1 113 ? 11.59 13.307 -7.405 1 98.08 113 GLY A N 1
ATOM 820 C CA . GLY A 1 113 ? 10.413 13.69 -8.17 1 98.08 113 GLY A CA 1
ATOM 821 C C . GLY A 1 113 ? 9.227 14.054 -7.297 1 98.08 113 GLY A C 1
ATOM 822 O O . GLY A 1 113 ? 9.385 14.317 -6.103 1 98.08 113 GLY A O 1
ATOM 823 N N . THR A 1 114 ? 8.113 14.213 -7.99 1 98.75 114 THR A N 1
ATOM 824 C CA . THR A 1 114 ? 6.903 14.673 -7.317 1 98.75 114 THR A CA 1
ATOM 825 C C . THR A 1 114 ? 5.714 13.788 -7.678 1 98.75 114 THR A C 1
ATOM 827 O O . THR A 1 114 ? 5.752 13.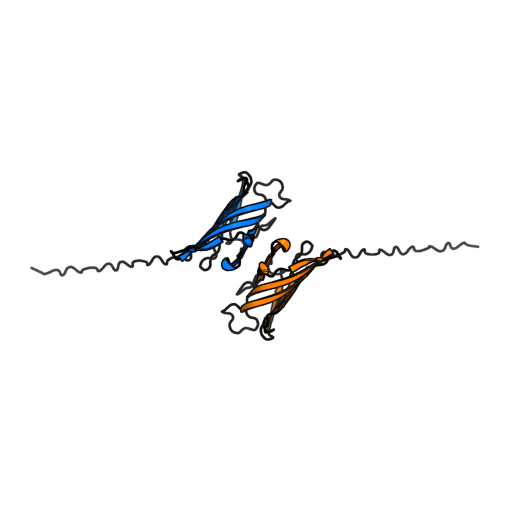064 -8.675 1 98.75 114 THR A O 1
ATOM 830 N N . PHE A 1 115 ? 4.705 13.843 -6.829 1 98.83 115 PHE A N 1
ATOM 831 C CA . PHE A 1 115 ? 3.41 13.24 -7.121 1 98.83 115 PHE A CA 1
ATOM 832 C C . PHE A 1 115 ? 2.328 13.815 -6.215 1 98.83 115 PHE A C 1
ATOM 834 O O . PHE A 1 115 ? 2.63 14.39 -5.167 1 98.83 115 PHE A O 1
ATOM 841 N N . GLN A 1 116 ? 1.118 13.721 -6.587 1 98.87 116 GLN A N 1
ATOM 842 C CA . GLN A 1 116 ? -0.038 13.95 -5.728 1 98.87 116 GLN A CA 1
ATOM 843 C C . GLN A 1 116 ? -0.482 12.657 -5.048 1 98.87 116 GLN A C 1
ATOM 845 O O . GLN A 1 116 ? -0.352 11.573 -5.619 1 98.87 116 GLN A O 1
ATOM 850 N N . ALA A 1 117 ? -0.988 12.834 -3.88 1 98.89 117 ALA A N 1
ATOM 851 C CA . ALA A 1 117 ? -1.353 11.643 -3.118 1 98.89 117 ALA A CA 1
ATOM 852 C C . ALA A 1 117 ? -2.594 11.896 -2.267 1 98.89 117 ALA A C 1
ATOM 854 O O . ALA A 1 117 ? -2.916 13.044 -1.953 1 98.89 117 ALA A O 1
ATOM 855 N N . LYS A 1 118 ? -3.289 10.843 -1.954 1 98.82 118 LYS A N 1
ATOM 856 C CA . LYS A 1 118 ? -4.332 10.859 -0.933 1 98.82 118 LYS A CA 1
ATOM 857 C C . LYS A 1 118 ? -3.802 10.345 0.403 1 98.82 118 LYS A C 1
ATOM 859 O O . LYS A 1 118 ? -3.121 9.318 0.453 1 98.82 118 LYS A O 1
ATOM 864 N N . LEU A 1 119 ? -4.128 11.054 1.393 1 98.56 119 LEU A N 1
ATOM 865 C CA . LEU A 1 119 ? -3.687 10.765 2.753 1 98.56 119 LEU A CA 1
ATOM 866 C C . LEU A 1 119 ? -4.879 10.52 3.672 1 98.56 119 LEU A C 1
ATOM 868 O O . LEU A 1 119 ? -5.873 11.248 3.613 1 98.56 119 LEU A O 1
ATOM 872 N N . THR A 1 120 ? -4.841 9.453 4.43 1 96.65 120 THR A N 1
ATOM 873 C CA . THR A 1 120 ? -5.764 9.194 5.53 1 96.65 120 THR A CA 1
ATOM 874 C C . THR A 1 120 ? -5.002 8.843 6.805 1 96.65 120 THR A C 1
ATOM 876 O O . THR A 1 120 ? -4.027 8.091 6.764 1 96.65 120 THR A O 1
ATOM 879 N N . GLY A 1 121 ? -5.358 9.366 7.878 1 94.35 121 GLY A N 1
ATOM 880 C CA . GLY A 1 121 ? -4.673 9.096 9.133 1 94.35 121 GLY A CA 1
ATOM 881 C C . GLY A 1 121 ? -5.368 9.707 10.335 1 94.35 121 GLY A C 1
ATOM 882 O O . GLY A 1 121 ? -6.467 10.251 10.213 1 94.35 121 GLY A O 1
ATOM 883 N N . PRO A 1 122 ? -4.699 9.543 11.477 1 93.35 122 PRO A N 1
ATOM 884 C CA . PRO A 1 122 ? -5.249 10.153 12.689 1 93.35 122 PRO A CA 1
ATOM 885 C C . PRO A 1 122 ? -5.163 11.677 12.674 1 93.35 122 PRO A C 1
ATOM 887 O O . PRO A 1 122 ? -4.279 12.243 12.025 1 93.35 122 PRO A O 1
ATOM 890 N N . ARG A 1 123 ? -6.092 12.267 13.317 1 92.55 123 ARG A N 1
ATOM 891 C CA . ARG A 1 123 ? -6.03 13.716 13.482 1 92.55 123 ARG A CA 1
ATOM 892 C C . ARG A 1 123 ? -5.106 14.097 14.633 1 92.55 123 ARG A C 1
ATOM 894 O O . ARG A 1 123 ? -5.315 13.671 15.771 1 92.55 123 ARG A O 1
ATOM 901 N N . PRO A 1 124 ? -4.135 14.906 14.249 1 89.18 124 PRO A N 1
ATOM 902 C CA . PRO A 1 124 ? -3.311 15.403 15.353 1 89.18 124 PRO A CA 1
ATOM 903 C C . PRO A 1 124 ? -4.08 16.326 16.294 1 89.18 124 PRO A C 1
ATOM 905 O O . PRO A 1 124 ? -4.929 17.102 15.847 1 89.18 124 PRO A O 1
ATOM 908 N N . GLY A 1 125 ? -3.814 16.477 17.665 1 77.44 125 GLY A N 1
ATOM 909 C CA . GLY A 1 125 ? -4.32 17.467 18.603 1 77.44 125 GLY A CA 1
ATOM 910 C C . GLY A 1 125 ? -5.59 17.028 19.305 1 77.44 125 GLY A C 1
ATOM 911 O O . GLY A 1 125 ? -6.154 17.777 20.106 1 77.44 125 GLY A O 1
ATOM 912 N N . GLY A 1 126 ? -5.912 15.906 19.419 1 63.52 126 GLY A N 1
ATOM 913 C CA . GLY A 1 126 ? -6.868 15.375 20.378 1 63.52 126 GLY A CA 1
ATOM 914 C C . GLY A 1 126 ? -8.307 15.485 19.91 1 63.52 126 GLY A C 1
ATOM 915 O O . GLY A 1 126 ? -9.052 14.503 19.943 1 63.52 126 GLY A O 1
ATOM 916 N N . PRO A 1 127 ? -8.842 16.759 19.484 1 59.91 127 PRO A N 1
ATOM 917 C CA . PRO A 1 127 ? -10.281 16.747 19.206 1 59.91 127 PRO A CA 1
ATOM 918 C C . PRO A 1 127 ? -10.62 16.065 17.883 1 59.91 127 PRO A C 1
ATOM 920 O O . PRO A 1 127 ? -9.844 16.142 16.928 1 59.91 127 PRO A O 1
ATOM 923 N N . GLY A 1 128 ? -11.631 15.055 17.891 1 60.3 128 GLY A N 1
ATOM 924 C CA . GLY A 1 128 ? -12.217 14.469 16.696 1 60.3 128 GLY A CA 1
ATOM 925 C C . GLY A 1 128 ? -11.562 13.162 16.289 1 60.3 128 GLY A C 1
ATOM 926 O O . GLY A 1 128 ? -11.439 12.868 15.098 1 60.3 128 GLY A O 1
ATOM 927 N N . ALA A 1 129 ? -10.996 12.686 17.324 1 62.23 129 ALA A N 1
ATOM 928 C CA . ALA A 1 129 ? -10.204 11.469 17.163 1 62.23 129 ALA A CA 1
ATOM 929 C C . ALA A 1 129 ? -11.038 10.349 16.547 1 62.23 129 ALA A C 1
ATOM 931 O O . ALA A 1 129 ? -10.493 9.35 16.073 1 62.23 129 ALA A O 1
ATOM 932 N N . ASN A 1 130 ? -12.329 10.725 16.391 1 72.4 130 ASN A N 1
ATOM 933 C CA . ASN A 1 130 ? -13.14 9.577 16.001 1 72.4 130 ASN A CA 1
ATOM 934 C C . ASN A 1 130 ? -13.28 9.479 14.485 1 72.4 130 ASN A C 1
ATOM 936 O O . ASN A 1 130 ? -13.844 8.511 13.971 1 72.4 130 ASN A O 1
ATOM 940 N N . GLN A 1 131 ? -12.797 10.519 13.786 1 86.01 131 GLN A N 1
ATOM 941 C CA . GLN A 1 131 ? -12.813 10.451 12.328 1 86.01 131 GLN A CA 1
ATOM 942 C C . GLN A 1 131 ? -11.407 10.61 11.755 1 86.01 131 GLN A C 1
ATOM 944 O O . GLN A 1 131 ? -10.609 11.4 12.264 1 86.01 131 GLN A O 1
ATOM 949 N N . PRO A 1 132 ? -11.225 9.939 10.753 1 91.42 132 PRO A N 1
ATOM 950 C CA . PRO A 1 132 ? -9.879 10.053 10.187 1 91.42 132 PRO A CA 1
ATOM 951 C C . PRO A 1 132 ? -9.663 11.364 9.436 1 91.42 132 PRO A C 1
ATOM 953 O O . PRO A 1 132 ? -10.62 11.951 8.922 1 91.42 132 PRO A O 1
ATOM 956 N N . LEU A 1 133 ? -8.456 11.908 9.513 1 95.06 133 LEU A N 1
ATOM 957 C CA . LEU A 1 133 ? -8.007 12.995 8.649 1 95.06 133 LEU A CA 1
ATOM 958 C C . LEU A 1 133 ? -7.843 12.514 7.211 1 95.06 133 LEU A C 1
ATOM 960 O O . LEU A 1 133 ? -7.213 11.483 6.965 1 95.06 133 LEU A O 1
ATOM 964 N N . LYS A 1 134 ? -8.548 13.153 6.292 1 96.17 134 LYS A N 1
ATOM 965 C CA . LYS A 1 134 ? -8.403 12.87 4.867 1 96.17 134 LYS A CA 1
ATOM 966 C C . LYS A 1 134 ? -7.942 14.109 4.105 1 96.17 134 LYS A C 1
ATOM 968 O O . LYS A 1 134 ? -8.438 15.212 4.344 1 96.17 134 LYS A O 1
ATOM 973 N N . ALA A 1 135 ? -6.963 13.946 3.223 1 98.04 135 ALA A N 1
ATOM 974 C CA . ALA A 1 135 ? -6.456 15.081 2.455 1 98.04 135 ALA A CA 1
ATOM 975 C C . ALA A 1 135 ? -5.826 14.619 1.145 1 98.04 135 ALA A C 1
ATOM 977 O O . ALA A 1 135 ? -5.382 13.474 1.032 1 98.04 135 ALA A O 1
ATOM 978 N N . THR A 1 136 ? -5.894 15.434 0.18 1 98.67 136 THR A N 1
ATOM 979 C CA . THR A 1 136 ? -5.027 15.33 -0.988 1 98.67 136 THR A CA 1
ATOM 980 C C . THR A 1 136 ? -3.782 16.195 -0.816 1 98.67 136 THR A C 1
ATOM 982 O O . THR A 1 136 ? -3.88 17.372 -0.464 1 98.67 136 THR A O 1
ATOM 985 N N . VAL A 1 137 ? -2.677 15.612 -1.035 1 98.89 137 VAL A N 1
ATOM 986 C CA . VAL A 1 137 ? -1.435 16.329 -0.762 1 98.89 137 VAL A CA 1
ATOM 987 C C . VAL A 1 137 ? -0.517 16.256 -1.981 1 98.89 137 VAL A C 1
ATOM 989 O O . VAL A 1 137 ? -0.628 15.336 -2.795 1 98.89 137 VAL A O 1
ATOM 992 N N . ASN A 1 138 ? 0.405 17.252 -2.158 1 98.91 138 ASN A N 1
ATOM 993 C CA . ASN A 1 138 ? 1.501 17.266 -3.121 1 98.91 138 ASN A CA 1
ATOM 994 C C . ASN A 1 138 ? 2.82 16.85 -2.476 1 98.91 138 ASN A C 1
ATOM 996 O O . ASN A 1 138 ? 3.246 17.445 -1.485 1 98.91 138 ASN A O 1
ATOM 1000 N N . CYS A 1 139 ? 3.456 15.897 -3.059 1 98.89 139 CYS A N 1
ATOM 1001 C CA . CYS A 1 139 ? 4.597 15.281 -2.391 1 98.89 139 CYS A CA 1
ATOM 1002 C C . CYS A 1 139 ? 5.873 15.473 -3.203 1 98.89 139 CYS A C 1
ATOM 1004 O O . CYS A 1 139 ? 5.849 15.398 -4.433 1 98.89 139 CYS A O 1
ATOM 1006 N N . ASN A 1 140 ? 6.926 15.703 -2.483 1 98.84 140 ASN A N 1
ATOM 1007 C CA . ASN A 1 140 ? 8.293 15.615 -2.988 1 98.84 140 ASN A CA 1
ATOM 1008 C C . ASN A 1 140 ? 9.023 14.401 -2.42 1 98.84 140 ASN A C 1
ATOM 1010 O O . ASN A 1 140 ? 8.983 14.156 -1.213 1 98.84 140 ASN A O 1
ATOM 1014 N N . TYR A 1 141 ? 9.61 13.67 -3.306 1 98.06 141 TYR A N 1
ATOM 1015 C CA . TYR A 1 141 ? 10.372 12.478 -2.949 1 98.06 141 TYR A CA 1
ATOM 1016 C C . TYR A 1 141 ? 11.839 12.635 -3.33 1 98.06 141 TYR A C 1
ATOM 1018 O O . TYR A 1 141 ? 12.156 13.116 -4.42 1 98.06 141 TYR A O 1
ATOM 1026 N N . HIS A 1 142 ? 12.756 12.218 -2.376 1 96.98 142 HIS A N 1
ATOM 1027 C CA . HIS A 1 142 ? 14.19 12.268 -2.636 1 96.98 142 HIS A CA 1
ATOM 1028 C C . HIS A 1 142 ? 14.907 11.08 -2.004 1 96.98 142 HIS A C 1
ATOM 1030 O O . HIS A 1 142 ? 14.749 10.818 -0.809 1 96.98 142 HIS A O 1
ATOM 1036 N N . TYR A 1 143 ? 15.578 10.355 -2.781 1 95.99 143 TYR A N 1
ATOM 1037 C CA . TYR A 1 143 ? 16.431 9.265 -2.321 1 95.99 143 TYR A CA 1
ATOM 1038 C C . TYR A 1 143 ? 17.774 9.282 -3.042 1 95.99 143 TYR A C 1
ATOM 1040 O O . TYR A 1 143 ? 17.825 9.307 -4.274 1 95.99 143 TYR A O 1
ATOM 1048 N N . SER A 1 144 ? 18.805 9.334 -2.209 1 90.37 144 SER A N 1
ATOM 1049 C CA . SER A 1 144 ? 20.147 9.274 -2.778 1 90.37 144 SER A CA 1
ATOM 1050 C C . SER A 1 144 ? 21.026 8.286 -2.018 1 90.37 144 SER A C 1
ATOM 1052 O O . SER A 1 144 ? 20.949 8.195 -0.791 1 90.37 144 SER A O 1
ATOM 1054 N N . VAL A 1 145 ? 21.601 7.31 -2.758 1 75.68 145 VAL A N 1
ATOM 1055 C CA . VAL A 1 145 ? 22.544 6.38 -2.146 1 75.68 145 VAL A CA 1
ATOM 1056 C C . VAL A 1 145 ? 23.912 7.046 -2.009 1 75.68 145 VAL A C 1
ATOM 1058 O O . VAL A 1 145 ? 24.357 7.756 -2.914 1 75.68 145 VAL A O 1
ATOM 1061 N N . MET B 1 1 ? -68.12 -28.648 31.644 1 27.09 1 MET B N 1
ATOM 1062 C CA . MET B 1 1 ? -67.63 -28.333 30.305 1 27.09 1 MET B CA 1
ATOM 1063 C C . MET B 1 1 ? -66.436 -27.385 30.372 1 27.09 1 MET B C 1
ATOM 1065 O O . MET B 1 1 ? -66.604 -26.182 30.579 1 27.09 1 MET B O 1
ATOM 1069 N N . LYS B 1 2 ? -65.404 -27.796 31.211 1 36.17 2 LYS B N 1
ATOM 1070 C CA . LYS B 1 2 ? -64.171 -27.086 31.538 1 36.17 2 LYS B CA 1
ATOM 1071 C C . LYS B 1 2 ? -63.404 -26.706 30.274 1 36.17 2 LYS B C 1
ATOM 1073 O O . LYS B 1 2 ? -63.055 -27.573 29.469 1 36.17 2 LYS B O 1
ATOM 1078 N N . LEU B 1 3 ? -63.74 -25.522 29.76 1 33.85 3 LEU B N 1
ATOM 1079 C CA . LEU B 1 3 ? -63.151 -24.94 28.559 1 33.85 3 LEU B CA 1
ATOM 1080 C C . LEU B 1 3 ? -61.633 -24.865 28.678 1 33.85 3 LEU B C 1
ATOM 1082 O O . LEU B 1 3 ? -61.108 -24.198 29.572 1 33.85 3 LEU B O 1
ATOM 1086 N N . HIS B 1 4 ? -60.943 -25.997 28.56 1 39.36 4 HIS B N 1
ATOM 1087 C CA . HIS B 1 4 ? -59.489 -25.996 28.446 1 39.36 4 HIS B CA 1
ATOM 1088 C C . HIS B 1 4 ? -59.024 -25.067 27.329 1 39.36 4 HIS B C 1
ATOM 1090 O O . HIS B 1 4 ? -59.425 -25.229 26.174 1 39.36 4 HIS B O 1
ATOM 1096 N N . ALA B 1 5 ? -58.969 -23.759 27.592 1 40.98 5 ALA B N 1
ATOM 1097 C CA . ALA B 1 5 ? -58.408 -22.824 26.62 1 40.98 5 ALA B CA 1
ATOM 1098 C C . ALA B 1 5 ? -57.043 -23.296 26.129 1 40.98 5 ALA B C 1
ATOM 1100 O O . ALA B 1 5 ? -56.196 -23.704 26.928 1 40.98 5 ALA B O 1
ATOM 1101 N N . PRO B 1 6 ? -57.008 -23.813 24.899 1 43.66 6 PRO B N 1
ATOM 1102 C CA . PRO B 1 6 ? -55.708 -24.157 24.318 1 43.66 6 PRO B CA 1
ATOM 1103 C C . PRO B 1 6 ? -54.708 -23.005 24.386 1 43.66 6 PRO B C 1
ATOM 1105 O O . PRO B 1 6 ? -55.07 -21.853 24.133 1 43.66 6 PRO B O 1
ATOM 1108 N N . TRP B 1 7 ? -53.787 -22.984 25.399 1 41.21 7 TRP B N 1
ATOM 1109 C CA . TRP B 1 7 ? -52.636 -22.088 25.436 1 41.21 7 TRP B CA 1
ATOM 1110 C C . TRP B 1 7 ? -51.881 -22.116 24.111 1 41.21 7 TRP B C 1
ATOM 1112 O O . TRP B 1 7 ? -51.398 -23.169 23.688 1 41.21 7 TRP B O 1
ATOM 1122 N N . PHE B 1 8 ? -52.351 -21.285 23.109 1 39.82 8 PHE B N 1
ATOM 1123 C CA . PHE B 1 8 ? -51.577 -20.999 21.908 1 39.82 8 PHE B CA 1
ATOM 1124 C C . PHE B 1 8 ? -50.165 -20.55 22.268 1 39.82 8 PHE B C 1
ATOM 1126 O O . PHE B 1 8 ? -49.983 -19.518 22.916 1 39.82 8 PHE B O 1
ATOM 1133 N N . LEU B 1 9 ? -49.192 -21.501 22.507 1 37.88 9 LEU B N 1
ATOM 1134 C CA . LEU B 1 9 ? -47.76 -21.226 22.541 1 37.88 9 LEU B CA 1
ATOM 1135 C C . LEU B 1 9 ? -47.309 -20.537 21.257 1 37.88 9 LEU B C 1
ATOM 1137 O O . LEU B 1 9 ? -47.34 -21.138 20.181 1 37.88 9 LEU B O 1
ATOM 1141 N N . SER B 1 10 ? -47.511 -19.2 21.135 1 34.81 10 SER B N 1
ATOM 1142 C CA . SER B 1 10 ? -46.875 -18.392 20.1 1 34.81 10 SER B CA 1
ATOM 1143 C C . SER B 1 10 ? -45.366 -18.608 20.079 1 34.81 10 SER B C 1
ATOM 1145 O O . SER B 1 10 ? -44.674 -18.285 21.048 1 34.81 10 SER B O 1
ATOM 1147 N N . CYS B 1 11 ? -44.861 -19.68 19.436 1 35.89 11 CYS B N 1
ATOM 1148 C CA . CYS B 1 11 ? -43.446 -19.789 19.099 1 35.89 11 CYS B CA 1
ATOM 1149 C C . CYS B 1 11 ? -42.958 -18.536 18.383 1 35.89 11 CYS B C 1
ATOM 1151 O O . CYS B 1 11 ? -43.403 -18.236 17.274 1 35.89 11 CYS B O 1
ATOM 1153 N N . LEU B 1 12 ? -42.706 -17.458 19.116 1 32.52 12 LEU B N 1
ATOM 1154 C CA . LEU B 1 12 ? -41.903 -16.377 18.553 1 32.52 12 LEU B CA 1
ATOM 1155 C C . LEU B 1 12 ? -40.7 -16.931 17.796 1 32.52 12 LEU B C 1
ATOM 1157 O O . LEU B 1 12 ? -39.795 -17.511 18.401 1 32.52 12 LEU B O 1
ATOM 1161 N N . LEU B 1 13 ? -40.9 -17.433 16.556 1 35.56 13 LEU B N 1
ATOM 1162 C CA . LEU B 1 13 ? -39.778 -17.576 15.636 1 35.56 13 LEU B CA 1
ATOM 1163 C C . LEU B 1 13 ? -38.897 -16.331 15.654 1 35.56 13 LEU B C 1
ATOM 1165 O O . LEU B 1 13 ? -39.328 -15.254 15.234 1 35.56 13 LEU B O 1
ATOM 1169 N N . LEU B 1 14 ? -38.025 -16.181 16.646 1 34.6 14 LEU B N 1
ATOM 1170 C CA . LEU B 1 14 ? -36.909 -15.259 16.466 1 34.6 14 LEU B CA 1
ATOM 1171 C C . LEU B 1 14 ? -36.232 -15.481 15.117 1 34.6 14 LEU B C 1
ATOM 1173 O O . LEU B 1 14 ? -35.535 -16.48 14.925 1 34.6 14 LEU B O 1
ATOM 1177 N N . ALA B 1 15 ? -36.899 -15.102 14.013 1 34.37 15 ALA B N 1
ATOM 1178 C CA . ALA B 1 15 ? -36.086 -14.919 12.813 1 34.37 15 ALA B CA 1
ATOM 1179 C C . ALA B 1 15 ? -34.778 -14.205 13.14 1 34.37 15 ALA B C 1
ATOM 1181 O O . ALA B 1 15 ? -34.783 -13.035 13.531 1 34.37 15 ALA B O 1
ATOM 1182 N N . GLY B 1 16 ? -33.823 -14.915 13.694 1 34.18 16 GLY B N 1
ATOM 1183 C CA . GLY B 1 16 ? -32.505 -14.303 13.629 1 34.18 16 GLY B CA 1
ATOM 1184 C C . GLY B 1 16 ? -32.241 -13.595 12.313 1 34.18 16 GLY B C 1
ATOM 1185 O O . GLY B 1 16 ? -32.31 -14.21 11.247 1 34.18 16 GLY B O 1
ATOM 1186 N N . VAL B 1 17 ? -32.739 -12.4 12.134 1 34.36 17 VAL B N 1
ATOM 1187 C CA . VAL B 1 17 ? -32.136 -11.619 11.059 1 34.36 17 VAL B CA 1
ATOM 1188 C C . VAL B 1 17 ? -30.664 -11.997 10.908 1 34.36 17 VAL B C 1
ATOM 1190 O O . VAL B 1 17 ? -29.912 -11.993 11.886 1 34.36 17 VAL B O 1
ATOM 1193 N N . ALA B 1 18 ? -30.338 -13.028 10.086 1 35.33 18 ALA B N 1
ATOM 1194 C CA . ALA B 1 18 ? -28.95 -13.083 9.634 1 35.33 18 ALA B CA 1
ATOM 1195 C C . ALA B 1 18 ? -28.359 -11.682 9.506 1 35.33 18 ALA B C 1
ATOM 1197 O O . ALA B 1 18 ? -28.916 -10.828 8.812 1 35.33 18 ALA B O 1
ATOM 1198 N N . HIS B 1 19 ? -27.94 -11.072 10.54 1 36.07 19 HIS B N 1
ATOM 1199 C CA . HIS B 1 19 ? -27.073 -9.914 10.356 1 36.07 19 HIS B CA 1
ATOM 1200 C C . HIS B 1 19 ? -26.268 -10.027 9.066 1 36.07 19 HIS B C 1
ATOM 1202 O O . HIS B 1 19 ? -25.724 -11.091 8.759 1 36.07 19 HIS B O 1
ATOM 1208 N N . ALA B 1 20 ? -26.815 -9.563 7.966 1 40.48 20 ALA B N 1
ATOM 1209 C CA . ALA B 1 20 ? -25.957 -9.351 6.803 1 40.48 20 ALA B CA 1
ATOM 1210 C C . ALA B 1 20 ? -24.5 -9.172 7.221 1 40.48 20 ALA B C 1
ATOM 1212 O O . ALA B 1 20 ? -24.139 -8.154 7.815 1 40.48 20 ALA B O 1
ATOM 1213 N N . GLY B 1 21 ? -23.842 -10.041 7.967 1 46.87 21 GLY B N 1
ATOM 1214 C CA . GLY B 1 21 ? -22.464 -10.071 8.43 1 46.87 21 GLY B CA 1
ATOM 1215 C C . GLY B 1 21 ? -21.487 -9.469 7.437 1 46.87 21 GLY B C 1
ATOM 1216 O O . GLY B 1 21 ? -21.71 -9.529 6.226 1 46.87 21 GLY B O 1
ATOM 1217 N N . SER B 1 22 ? -20.724 -8.302 7.746 1 65.81 22 SER B N 1
ATOM 1218 C CA . SER B 1 22 ? -19.64 -7.579 7.089 1 65.81 22 SER B CA 1
ATOM 1219 C C . SER B 1 22 ? -18.648 -8.54 6.442 1 65.81 22 SER B C 1
ATOM 1221 O O . SER B 1 22 ? -17.996 -9.326 7.133 1 65.81 22 SER B O 1
ATOM 1223 N N . ALA B 1 23 ? -18.886 -8.986 5.247 1 86.2 23 ALA B N 1
ATOM 1224 C CA . ALA B 1 23 ? -18.15 -10.006 4.505 1 86.2 23 ALA B CA 1
ATOM 1225 C C . ALA B 1 23 ? -16.816 -9.463 4.001 1 86.2 23 ALA B C 1
ATOM 1227 O O . ALA B 1 23 ? -16.73 -8.309 3.576 1 86.2 23 ALA B O 1
ATOM 1228 N N . PRO B 1 24 ? -15.857 -10.295 4.203 1 93.13 24 PRO B N 1
ATOM 1229 C CA . PRO B 1 24 ? -14.584 -9.926 3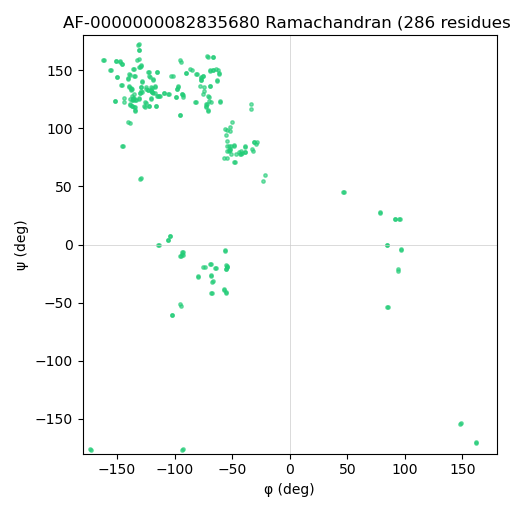.578 1 93.13 24 PRO B CA 1
ATOM 1230 C C . PRO B 1 24 ? -14.645 -9.958 2.052 1 93.13 24 PRO B C 1
ATOM 1232 O O . PRO B 1 24 ? -15.643 -10.405 1.48 1 93.13 24 PRO B O 1
ATOM 1235 N N . ALA B 1 25 ? -13.761 -9.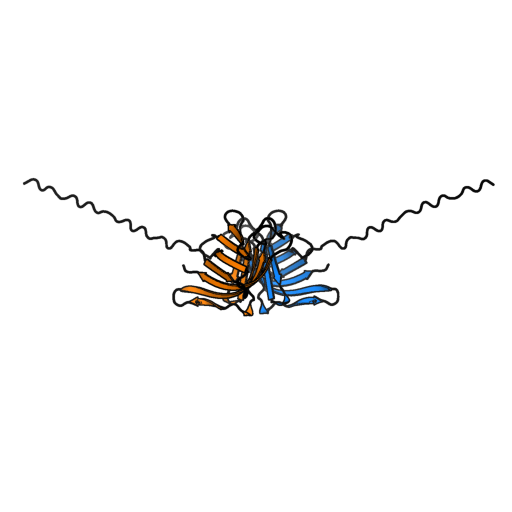33 1.368 1 96.24 25 ALA B N 1
ATOM 1236 C CA . ALA B 1 25 ? -13.624 -9.407 -0.084 1 96.24 25 ALA B CA 1
ATOM 1237 C C . ALA B 1 25 ? -12.873 -10.67 -0.497 1 96.24 25 ALA B C 1
ATOM 1239 O O . ALA B 1 25 ? -12.003 -11.15 0.233 1 96.24 25 ALA B O 1
ATOM 1240 N N . GLU B 1 26 ? -13.23 -11.181 -1.601 1 97.42 26 GLU B N 1
ATOM 1241 C CA . GLU B 1 26 ? -12.543 -12.337 -2.169 1 97.42 26 GLU B CA 1
ATOM 1242 C C . GLU B 1 26 ? -11.512 -11.91 -3.209 1 97.42 26 GLU B C 1
ATOM 1244 O O . GLU B 1 26 ? -11.778 -11.03 -4.03 1 97.42 26 GLU B O 1
ATOM 1249 N N . LEU B 1 27 ? -10.379 -12.503 -3.149 1 98.59 27 LEU B N 1
ATOM 1250 C CA . LEU B 1 27 ? -9.288 -12.234 -4.079 1 98.59 27 LEU B CA 1
ATOM 1251 C C . LEU B 1 27 ? -8.726 -13.532 -4.649 1 98.59 27 LEU B C 1
ATOM 1253 O O . LEU B 1 27 ? -8.458 -14.477 -3.903 1 98.59 27 LEU B O 1
ATOM 1257 N N . SER B 1 28 ? -8.585 -13.608 -5.944 1 98.86 28 SER B N 1
ATOM 1258 C CA . SER B 1 28 ? -7.952 -14.717 -6.649 1 98.86 28 SER B CA 1
ATOM 1259 C C . SER B 1 28 ? -6.995 -14.213 -7.725 1 98.86 28 SER B C 1
ATOM 1261 O O . SER B 1 28 ? -7.418 -13.563 -8.684 1 98.86 28 SER B O 1
ATOM 1263 N N . CYS B 1 29 ? -5.767 -14.514 -7.634 1 98.9 29 CYS B N 1
ATOM 1264 C CA . CYS B 1 29 ? -4.734 -14.068 -8.561 1 98.9 29 CYS B CA 1
ATOM 1265 C C . CYS B 1 29 ? -3.91 -15.246 -9.067 1 98.9 29 CYS B C 1
ATOM 1267 O O . CYS B 1 29 ? -3.541 -16.13 -8.291 1 98.9 29 CYS B O 1
ATOM 1269 N N . VAL B 1 30 ? -3.549 -15.251 -10.332 1 98.81 30 VAL B N 1
ATOM 1270 C CA . VAL B 1 30 ? -2.792 -16.354 -10.916 1 98.81 30 VAL B CA 1
ATOM 1271 C C . VAL B 1 30 ? -1.844 -15.819 -11.987 1 98.81 30 VAL B C 1
ATOM 1273 O O . VAL B 1 30 ? -2.221 -14.958 -12.785 1 98.81 30 VAL B O 1
ATOM 1276 N N . SER B 1 31 ? -0.641 -16.321 -11.973 1 98.72 31 SER B N 1
ATOM 1277 C CA . SER B 1 31 ? 0.301 -15.956 -13.026 1 98.72 31 SER B CA 1
ATOM 1278 C C . SER B 1 31 ? -0.085 -16.591 -14.358 1 98.72 31 SER B C 1
ATOM 1280 O O . SER B 1 31 ? -0.891 -17.523 -14.397 1 98.72 31 SER B O 1
ATOM 1282 N N . GLU B 1 32 ? 0.465 -16.037 -15.466 1 97.83 32 GLU B N 1
ATOM 1283 C CA . GLU B 1 32 ? 0.174 -16.581 -16.789 1 97.83 32 GLU B CA 1
ATOM 1284 C C . GLU B 1 32 ? 0.544 -18.059 -16.872 1 97.83 32 GLU B C 1
ATOM 1286 O O . GLU B 1 32 ? -0.181 -18.853 -17.475 1 97.83 32 GLU B O 1
ATOM 1291 N N . SER B 1 33 ? 1.671 -18.466 -16.239 1 96.26 33 SER B N 1
ATOM 1292 C CA . SER B 1 33 ? 2.142 -19.846 -16.28 1 96.26 33 SER B CA 1
ATOM 1293 C C . SER B 1 33 ? 1.299 -20.744 -15.38 1 96.26 33 SER B C 1
ATOM 1295 O O . SER B 1 33 ? 1.375 -21.971 -15.473 1 96.26 33 SER B O 1
ATOM 1297 N N . GLY B 1 34 ? 0.589 -20.187 -14.461 1 96.57 34 GLY B N 1
ATOM 1298 C CA . GLY B 1 34 ? -0.184 -20.95 -13.494 1 96.57 34 GLY B CA 1
ATOM 1299 C C . GLY B 1 34 ? 0.635 -21.408 -12.302 1 96.57 34 GLY B C 1
ATOM 1300 O O . GLY B 1 34 ? 0.094 -21.981 -11.354 1 96.57 34 GLY B O 1
ATOM 1301 N N . LYS B 1 35 ? 1.949 -21.095 -12.257 1 96.36 35 LYS B N 1
ATOM 1302 C CA . LYS B 1 35 ? 2.852 -21.598 -11.226 1 96.36 35 LYS B CA 1
ATOM 1303 C C . LYS B 1 35 ? 2.701 -20.807 -9.929 1 96.36 35 LYS B C 1
ATOM 1305 O O . LYS B 1 35 ? 3.096 -21.277 -8.86 1 96.36 35 LYS B O 1
ATOM 1310 N N . VAL B 1 36 ? 2.303 -19.551 -10.023 1 97.86 36 VAL B N 1
ATOM 1311 C CA . VAL B 1 36 ? 2.117 -18.693 -8.857 1 97.86 36 VAL B CA 1
ATOM 1312 C C . VAL B 1 36 ? 0.641 -18.33 -8.711 1 97.86 36 VAL B C 1
ATOM 1314 O O . VAL B 1 36 ? 0.009 -17.881 -9.67 1 97.86 36 VAL B O 1
ATOM 1317 N N . ALA B 1 37 ? 0.118 -18.566 -7.525 1 98.59 37 ALA B N 1
ATOM 1318 C CA . ALA B 1 37 ? -1.268 -18.185 -7.26 1 98.59 37 ALA B CA 1
ATOM 1319 C C . ALA B 1 37 ? -1.423 -17.625 -5.85 1 98.59 37 ALA B C 1
ATOM 1321 O O . ALA B 1 37 ? -0.731 -18.056 -4.924 1 98.59 37 ALA B O 1
ATOM 1322 N N . LEU B 1 38 ? -2.238 -16.659 -5.627 1 98.72 38 LEU B N 1
ATOM 1323 C CA . LEU B 1 38 ? -2.665 -16.086 -4.356 1 98.72 38 LEU B CA 1
ATOM 1324 C C . LEU B 1 38 ? -4.187 -16.058 -4.256 1 98.72 38 LEU B C 1
ATOM 1326 O O . LEU B 1 38 ? -4.856 -15.433 -5.082 1 98.72 38 LEU B O 1
ATOM 1330 N N . ARG B 1 39 ? -4.75 -16.765 -3.245 1 98.67 39 ARG B N 1
ATOM 1331 C CA . ARG B 1 39 ? -6.201 -16.873 -3.139 1 98.67 39 ARG B CA 1
ATOM 1332 C C . ARG B 1 39 ? -6.654 -16.754 -1.687 1 98.67 39 ARG B C 1
ATOM 1334 O O . ARG B 1 39 ? -5.992 -17.262 -0.781 1 98.67 39 ARG B O 1
ATOM 1341 N N . GLY B 1 40 ? -7.845 -16.147 -1.564 1 97.99 40 GLY B N 1
ATOM 1342 C CA . GLY B 1 40 ? -8.452 -16.081 -0.244 1 97.99 40 GLY B CA 1
ATOM 1343 C C . GLY B 1 40 ? -9.29 -14.834 -0.034 1 97.99 40 GLY B C 1
ATOM 1344 O O . GLY B 1 40 ? -9.904 -14.327 -0.975 1 97.99 40 GLY B O 1
ATOM 1345 N N . VAL B 1 41 ? -9.395 -14.484 1.258 1 96.57 41 VAL B N 1
ATOM 1346 C CA . VAL B 1 41 ? -10.196 -13.307 1.579 1 96.57 41 VAL B CA 1
ATOM 1347 C C . VAL B 1 41 ? -9.303 -12.219 2.171 1 96.57 41 VAL B C 1
ATOM 1349 O O . VAL B 1 41 ? -8.284 -12.518 2.799 1 96.57 41 VAL B O 1
ATOM 1352 N N . ILE B 1 42 ? -9.689 -11.046 1.9 1 96.16 42 ILE B N 1
ATOM 1353 C CA . ILE B 1 42 ? -8.958 -9.878 2.377 1 96.16 42 ILE B CA 1
ATOM 1354 C C . ILE B 1 42 ? -9.925 -8.895 3.032 1 96.16 42 ILE B C 1
ATOM 1356 O O . ILE B 1 42 ? -11.141 -8.999 2.853 1 96.16 42 ILE B O 1
ATOM 1360 N N . PRO B 1 43 ? -9.356 -7.926 3.732 1 91.84 43 PRO B N 1
ATOM 1361 C CA . PRO B 1 43 ? -10.204 -6.934 4.398 1 91.84 43 PRO B CA 1
ATOM 1362 C C . PRO B 1 43 ? -11.065 -6.14 3.419 1 91.84 43 PRO B C 1
ATOM 1364 O O . PRO B 1 43 ? -10.641 -5.877 2.291 1 91.84 43 PRO B O 1
ATOM 1367 N N . SER B 1 44 ? -12.224 -5.794 3.915 1 88.76 44 SER B N 1
ATOM 1368 C CA . SER B 1 44 ? -13.199 -4.945 3.239 1 88.76 44 SER B CA 1
ATOM 1369 C C . SER B 1 44 ? -13.706 -3.842 4.162 1 88.76 44 SER B C 1
ATOM 1371 O O . SER B 1 44 ? -13.329 -3.784 5.334 1 88.76 44 SER B O 1
ATOM 1373 N N . PRO B 1 45 ? -14.483 -2.892 3.624 1 81.99 45 PRO B N 1
ATOM 1374 C CA . PRO B 1 45 ? -15.038 -1.854 4.496 1 81.99 45 PRO B CA 1
ATOM 1375 C C . PRO B 1 45 ? -15.815 -2.429 5.677 1 81.99 45 PRO B C 1
ATOM 1377 O O . PRO B 1 45 ? -16 -1.747 6.689 1 81.99 45 PRO B O 1
ATOM 1380 N N . SER B 1 46 ? -16.234 -3.678 5.572 1 84.77 46 SER B N 1
ATOM 1381 C CA . SER B 1 46 ? -17.076 -4.239 6.624 1 84.77 46 SER B CA 1
ATOM 1382 C C . SER B 1 46 ? -16.358 -5.36 7.367 1 84.77 46 SER B C 1
ATOM 1384 O O . SER B 1 46 ? -16.946 -6.016 8.23 1 84.77 46 SER B O 1
ATOM 1386 N N . SER B 1 47 ? -15.242 -5.707 7.069 1 87.45 47 SER B N 1
ATOM 1387 C CA . SER B 1 47 ? -14.539 -6.834 7.673 1 87.45 47 SER B CA 1
ATOM 1388 C C . SER B 1 47 ? -13.032 -6.605 7.681 1 87.45 47 SER B C 1
ATOM 1390 O O . SER B 1 47 ? -12.468 -6.11 6.703 1 87.45 47 SER B O 1
ATOM 1392 N N . GLU B 1 48 ? -12.339 -7.043 8.694 1 86.19 48 GLU B N 1
ATOM 1393 C CA . GLU B 1 48 ? -10.885 -6.947 8.792 1 86.19 48 GLU B CA 1
ATOM 1394 C C . GLU B 1 48 ? -10.224 -8.295 8.518 1 86.19 48 GLU B C 1
ATOM 1396 O O . GLU B 1 48 ? -9.007 -8.435 8.658 1 86.19 48 GLU B O 1
ATOM 1401 N N . GLU B 1 49 ? -10.947 -9.22 8.127 1 90.14 49 GLU B N 1
ATOM 1402 C CA . GLU B 1 49 ? -10.458 -10.586 7.967 1 90.14 49 GLU B CA 1
ATOM 1403 C C . GLU B 1 49 ? -9.485 -10.69 6.796 1 90.14 49 GLU B C 1
ATOM 1405 O O . GLU B 1 49 ? -9.723 -10.117 5.731 1 90.14 49 GLU B O 1
ATOM 1410 N N . LEU B 1 50 ? -8.43 -11.394 7.039 1 94.41 50 LEU B N 1
ATOM 1411 C CA . LEU B 1 50 ? -7.476 -11.754 5.996 1 94.41 50 LEU B CA 1
ATOM 1412 C C . LEU B 1 50 ? -7.045 -13.211 6.134 1 94.41 50 LEU B C 1
ATOM 1414 O O . LEU B 1 50 ? -6.549 -13.619 7.187 1 94.41 50 LEU B O 1
ATOM 1418 N N . LYS B 1 51 ? -7.28 -13.982 5.204 1 95.27 51 LYS B N 1
ATOM 1419 C CA . LYS B 1 51 ? -6.813 -15.357 5.053 1 95.27 51 LYS B CA 1
ATOM 1420 C C . LYS B 1 51 ? -6.431 -15.652 3.605 1 95.27 51 LYS B C 1
ATOM 1422 O O . LYS B 1 51 ? -7.302 -15.804 2.746 1 95.27 51 LYS B O 1
ATOM 1427 N N . LEU B 1 52 ? -5.147 -15.719 3.369 1 97.1 52 LEU B N 1
ATOM 1428 C CA . LEU B 1 52 ? -4.634 -15.912 2.017 1 97.1 52 LEU B CA 1
ATOM 1429 C C . LEU B 1 52 ? -3.745 -17.15 1.944 1 97.1 52 LEU B C 1
ATOM 1431 O O . LEU B 1 52 ? -3.066 -17.489 2.916 1 97.1 52 LEU B O 1
ATOM 1435 N N . THR B 1 53 ? -3.763 -17.74 0.852 1 97.59 53 THR B N 1
ATOM 1436 C CA . THR B 1 53 ? -2.849 -18.835 0.546 1 97.59 53 THR B CA 1
ATOM 1437 C C . THR B 1 53 ? -2.027 -18.521 -0.7 1 97.59 53 THR B C 1
ATOM 1439 O O . THR B 1 53 ? -2.583 -18.295 -1.777 1 97.59 53 THR B O 1
ATOM 1442 N N . LEU B 1 54 ? -0.758 -18.464 -0.555 1 97.4 54 LEU B N 1
ATOM 1443 C CA . LEU B 1 54 ? 0.19 -18.339 -1.658 1 97.4 54 LEU B CA 1
ATOM 1444 C C . LEU B 1 54 ? 0.669 -19.711 -2.121 1 97.4 54 LEU B C 1
ATOM 1446 O O . LEU B 1 54 ? 1.105 -20.528 -1.306 1 97.4 54 LEU B O 1
ATOM 1450 N N . THR B 1 55 ? 0.575 -19.952 -3.389 1 97.3 55 THR B N 1
ATOM 1451 C CA . THR B 1 55 ? 1.006 -21.213 -3.981 1 97.3 55 THR B CA 1
ATOM 1452 C C . THR B 1 55 ? 2.125 -20.981 -4.992 1 97.3 55 THR B C 1
ATOM 1454 O O . THR B 1 55 ? 2.049 -20.062 -5.81 1 97.3 55 THR B O 1
ATOM 1457 N N . TYR B 1 56 ? 3.171 -21.752 -4.854 1 95.92 56 TYR B N 1
ATOM 1458 C CA . TYR B 1 56 ? 4.267 -21.772 -5.816 1 95.92 56 TYR B CA 1
ATOM 1459 C C . TYR B 1 56 ? 4.671 -23.20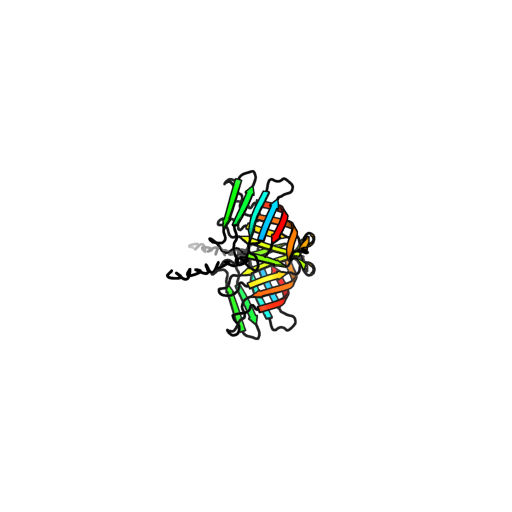3 -6.152 1 95.92 56 TYR B C 1
ATOM 1461 O O . TYR B 1 56 ? 5.196 -23.923 -5.299 1 95.92 56 TYR B O 1
ATOM 1469 N N . VAL B 1 57 ? 4.485 -23.622 -7.421 1 91.55 57 VAL B N 1
ATOM 1470 C CA . VAL B 1 57 ? 4.823 -24.94 -7.947 1 91.55 57 VAL B CA 1
ATOM 1471 C C . VAL B 1 57 ? 4.326 -26.022 -6.991 1 91.55 57 VAL B C 1
ATOM 1473 O O . VAL B 1 57 ? 5.09 -26.902 -6.588 1 91.55 57 VAL B O 1
ATOM 1476 N N . GLY B 1 58 ? 3.064 -25.879 -6.507 1 90.87 58 GLY B N 1
ATOM 1477 C CA . GLY B 1 58 ? 2.404 -26.915 -5.728 1 90.87 58 GLY B CA 1
ATOM 1478 C C . GLY B 1 58 ? 2.569 -26.732 -4.231 1 90.87 58 GLY B C 1
ATOM 1479 O O . GLY B 1 58 ? 1.833 -27.33 -3.443 1 90.87 58 GLY B O 1
ATOM 1480 N N . ALA B 1 59 ? 3.625 -25.99 -3.766 1 94.41 59 ALA B N 1
ATOM 1481 C CA . ALA B 1 59 ? 3.792 -25.712 -2.342 1 94.41 59 ALA B CA 1
ATOM 1482 C C . ALA B 1 59 ? 2.975 -24.493 -1.921 1 94.41 59 ALA B C 1
ATOM 1484 O O . ALA B 1 59 ? 2.787 -23.562 -2.708 1 94.41 59 ALA B O 1
ATOM 1485 N N . THR B 1 60 ? 2.545 -24.504 -0.649 1 95.25 60 THR B N 1
ATOM 1486 C CA . THR B 1 60 ? 1.661 -23.426 -0.219 1 95.25 60 THR B CA 1
ATOM 1487 C C . THR B 1 60 ? 2.159 -22.803 1.081 1 95.25 60 THR B C 1
ATOM 1489 O O . THR B 1 60 ? 2.876 -23.447 1.85 1 95.25 60 THR B O 1
ATOM 1492 N N . LEU B 1 61 ? 1.815 -21.557 1.25 1 93.92 61 LEU B N 1
ATOM 1493 C CA . LEU B 1 61 ? 2.049 -20.785 2.466 1 93.92 61 LEU B CA 1
ATOM 1494 C C . LEU B 1 61 ? 0.83 -19.938 2.815 1 93.92 61 LEU B C 1
ATOM 1496 O O . LEU B 1 61 ? 0.277 -19.253 1.951 1 93.92 61 LEU B O 1
ATOM 1500 N N . GLY B 1 62 ? 0.459 -19.971 4.075 1 93.87 62 GLY B N 1
ATOM 1501 C CA . GLY B 1 62 ? -0.723 -19.243 4.508 1 93.87 62 GLY B CA 1
ATOM 1502 C C . GLY B 1 62 ? -0.396 -17.935 5.204 1 93.87 62 GLY B C 1
ATOM 1503 O O . GLY B 1 62 ? 0.631 -17.823 5.876 1 93.87 62 GLY B O 1
ATOM 1504 N N . PHE B 1 63 ? -1.28 -16.922 4.978 1 93.5 63 PHE B N 1
ATOM 1505 C CA . PHE B 1 63 ? -1.249 -15.645 5.681 1 93.5 63 PHE B CA 1
ATOM 1506 C C . PHE B 1 63 ? -2.559 -15.403 6.421 1 93.5 63 PHE B C 1
ATOM 1508 O O . PHE B 1 63 ? -3.638 -15.51 5.835 1 93.5 63 PHE B O 1
ATOM 1515 N N . ASP B 1 64 ? -2.358 -15.019 7.656 1 90.05 64 ASP B N 1
ATOM 1516 C CA . ASP B 1 64 ? -3.515 -14.827 8.524 1 90.05 64 ASP B CA 1
ATOM 1517 C C . ASP B 1 64 ? -3.357 -13.571 9.379 1 90.05 64 ASP B C 1
ATOM 1519 O O . ASP B 1 64 ? -2.393 -13.447 10.137 1 90.05 64 ASP B O 1
ATOM 1523 N N . ALA B 1 65 ? -4.27 -12.662 9.237 1 75.16 65 ALA B N 1
ATOM 1524 C CA . ALA B 1 65 ? -4.175 -11.363 9.899 1 75.16 65 ALA B CA 1
ATOM 1525 C C . ALA B 1 65 ? -4.329 -11.504 11.41 1 75.16 65 ALA B C 1
ATOM 1527 O O . ALA B 1 65 ? -3.972 -10.596 12.164 1 75.16 65 ALA B O 1
ATOM 1528 N N . ASP B 1 66 ? -4.996 -12.508 11.898 1 71.72 66 ASP B N 1
ATOM 1529 C CA . ASP B 1 66 ? -5.097 -12.699 13.342 1 71.72 66 ASP B CA 1
ATOM 1530 C C . ASP B 1 66 ? -3.714 -12.748 13.987 1 71.72 66 ASP B C 1
ATOM 1532 O O . ASP B 1 66 ? -3.564 -12.441 15.171 1 71.72 66 ASP B O 1
ATOM 1536 N N . ARG B 1 67 ? -2.818 -12.984 13.141 1 64.42 67 ARG B N 1
ATOM 1537 C CA . ARG B 1 67 ? -1.461 -13.089 13.667 1 64.42 67 ARG B CA 1
ATOM 1538 C C . ARG B 1 67 ? -0.728 -11.756 13.559 1 64.42 67 ARG B C 1
ATOM 1540 O O . ARG B 1 67 ? -0.201 -11.249 14.552 1 64.42 67 ARG B O 1
ATOM 1547 N N . ASP B 1 68 ? -0.734 -11.237 12.422 1 70.03 68 ASP B N 1
ATOM 1548 C CA . ASP B 1 68 ? -0.075 -9.968 12.128 1 70.03 68 ASP B CA 1
ATOM 1549 C C . ASP B 1 68 ? -0.971 -9.069 11.279 1 70.03 68 ASP B C 1
ATOM 1551 O O . ASP B 1 68 ? -1.533 -9.512 10.275 1 70.03 68 ASP B O 1
ATOM 1555 N N . PRO B 1 69 ? -1.119 -7.85 11.722 1 77.87 69 PRO B N 1
ATOM 1556 C CA . PRO B 1 69 ? -2.033 -6.989 10.969 1 77.87 69 PRO B CA 1
ATOM 1557 C C . PRO B 1 69 ? -1.598 -6.792 9.519 1 77.87 69 PRO B C 1
ATOM 1559 O O . PRO B 1 69 ? -0.425 -6.518 9.254 1 77.87 69 PRO B O 1
ATOM 1562 N N . ALA B 1 70 ? -2.441 -7.138 8.638 1 87.06 70 ALA B N 1
ATOM 1563 C CA . ALA B 1 70 ? -2.267 -6.881 7.211 1 87.06 70 ALA B CA 1
ATOM 1564 C C . ALA B 1 70 ? -2.957 -5.583 6.8 1 87.06 70 ALA B C 1
ATOM 1566 O O . ALA B 1 70 ? -3.836 -5.088 7.509 1 87.06 70 ALA B O 1
ATOM 1567 N N . TYR B 1 71 ? -2.448 -5.038 5.659 1 90.08 71 TYR B N 1
ATOM 1568 C CA . TYR B 1 71 ? -2.982 -3.762 5.194 1 90.08 71 TYR B CA 1
ATOM 1569 C C . TYR B 1 71 ? -3.401 -3.847 3.731 1 90.08 71 TYR B C 1
ATOM 1571 O O . TYR B 1 71 ? -2.695 -4.438 2.91 1 90.08 71 TYR B O 1
ATOM 1579 N N . VAL B 1 72 ? -4.568 -3.38 3.54 1 94.59 72 VAL B N 1
ATOM 1580 C CA . VAL B 1 72 ? -5.055 -3.219 2.174 1 94.59 72 VAL B CA 1
ATOM 1581 C C . VAL B 1 72 ? -5.387 -1.751 1.913 1 94.59 72 VAL B C 1
ATOM 1583 O O . VAL B 1 72 ? -6.099 -1.12 2.698 1 94.59 72 VAL B O 1
ATOM 1586 N N . VAL B 1 73 ? -4.832 -1.18 0.895 1 96.09 73 VAL B N 1
ATOM 1587 C CA . VAL B 1 73 ? -5.169 0.149 0.395 1 96.09 73 VAL B CA 1
ATOM 1588 C C . VAL B 1 73 ? -5.753 0.039 -1.011 1 96.09 73 VAL B C 1
ATOM 1590 O O . VAL B 1 73 ? -5.099 -0.47 -1.924 1 96.09 73 VAL B O 1
ATOM 1593 N N . SER B 1 74 ? -7.017 0.511 -1.09 1 96.52 74 SER B N 1
ATOM 1594 C CA . SER B 1 74 ? -7.654 0.388 -2.398 1 96.52 74 SER B CA 1
ATOM 1595 C C . SER B 1 74 ? -8.471 1.631 -2.733 1 96.52 74 SER B C 1
ATOM 1597 O O . SER B 1 74 ? -9.133 2.199 -1.862 1 96.52 74 SER B O 1
ATOM 1599 N N . ASP B 1 75 ? -8.359 2.098 -3.873 1 96.75 75 ASP B N 1
ATOM 1600 C CA . ASP B 1 75 ? -9.151 3.112 -4.562 1 96.75 75 ASP B CA 1
ATOM 1601 C C . ASP B 1 75 ? -9.269 2.798 -6.052 1 96.75 75 ASP B C 1
ATOM 1603 O O . ASP B 1 75 ? -8.507 3.325 -6.865 1 96.75 75 ASP B O 1
ATOM 1607 N N . PHE B 1 76 ? -10.202 1.986 -6.413 1 96.91 76 PHE B N 1
ATOM 1608 C CA . PHE B 1 76 ? -10.267 1.363 -7.73 1 96.91 76 PHE B CA 1
ATOM 1609 C C . PHE B 1 76 ? -10.555 2.403 -8.807 1 96.91 76 PHE B C 1
ATOM 1611 O O . PHE B 1 76 ? -9.985 2.347 -9.898 1 96.91 76 PHE B O 1
ATOM 1618 N N . PRO B 1 77 ? -11.474 3.375 -8.563 1 96.19 77 PRO B N 1
ATOM 1619 C CA . PRO B 1 77 ? -11.677 4.396 -9.593 1 96.19 77 PRO B CA 1
ATOM 1620 C C . PRO B 1 77 ? -10.382 5.104 -9.985 1 96.19 77 PRO B C 1
ATOM 1622 O O . PRO B 1 77 ? -10.276 5.638 -11.092 1 96.19 77 PRO B O 1
ATOM 1625 N N . LEU B 1 78 ? -9.386 5.047 -9.099 1 96.79 78 LEU B N 1
ATOM 1626 C CA . LEU B 1 78 ? -8.125 5.725 -9.377 1 96.79 78 LEU B CA 1
ATOM 1627 C C . LEU B 1 78 ? -7.036 4.72 -9.74 1 96.79 78 LEU B C 1
ATOM 1629 O O . LEU B 1 78 ? -5.86 5.079 -9.832 1 96.79 78 LEU B O 1
ATOM 1633 N N . GLY B 1 79 ? -7.392 3.442 -9.833 1 97.2 79 GLY B N 1
ATOM 1634 C CA . GLY B 1 79 ? -6.467 2.405 -10.26 1 97.2 79 GLY B CA 1
ATOM 1635 C C . GLY B 1 79 ? -5.507 1.975 -9.167 1 97.2 79 GLY B C 1
ATOM 1636 O O . GLY B 1 79 ? -4.388 1.542 -9.452 1 97.2 79 GLY B O 1
ATOM 1637 N N . VAL B 1 80 ? -5.917 2.113 -7.965 1 98.19 80 VAL B N 1
ATOM 1638 C CA . VAL B 1 80 ? -5.008 1.849 -6.855 1 98.19 80 VAL B CA 1
ATOM 1639 C C . VAL B 1 80 ? -5.478 0.618 -6.083 1 98.19 80 VAL B C 1
ATOM 1641 O O . VAL B 1 80 ? -6.64 0.538 -5.679 1 98.19 80 VAL B O 1
ATOM 1644 N N . PHE B 1 81 ? -4.656 -0.32 -5.87 1 98.3 81 PHE B N 1
ATOM 1645 C CA . PHE B 1 81 ? -4.793 -1.462 -4.973 1 98.3 81 PHE B CA 1
ATOM 1646 C C . PHE B 1 81 ? -3.429 -1.933 -4.482 1 98.3 81 PHE B C 1
ATOM 1648 O O . PHE B 1 81 ? -2.521 -2.161 -5.283 1 98.3 81 PHE B O 1
ATOM 1655 N N . THR B 1 82 ? -3.198 -1.992 -3.213 1 98.42 82 THR B N 1
ATOM 1656 C CA . THR B 1 82 ? -1.99 -2.528 -2.594 1 98.42 82 THR B CA 1
ATOM 1657 C C . THR B 1 82 ? -2.339 -3.389 -1.384 1 98.42 82 THR B C 1
ATOM 1659 O O . THR B 1 82 ? -3.162 -2.998 -0.553 1 98.42 82 THR B O 1
ATOM 1662 N N . LEU B 1 83 ? -1.776 -4.485 -1.282 1 97.55 83 LEU B N 1
ATOM 1663 C CA . LEU B 1 83 ? -1.896 -5.419 -0.168 1 97.55 83 LEU B CA 1
ATOM 1664 C C . LEU B 1 83 ? -0.527 -5.737 0.424 1 97.55 83 LEU B C 1
ATOM 1666 O O . LEU B 1 83 ? 0.428 -5.997 -0.312 1 97.55 83 LEU B O 1
ATOM 1670 N N . VAL B 1 84 ? -0.413 -5.687 1.716 1 94.41 84 VAL B N 1
ATOM 1671 C CA . VAL B 1 84 ? 0.792 -6.1 2.427 1 94.41 84 VAL B CA 1
ATOM 1672 C C . VAL B 1 84 ? 0.419 -7.035 3.575 1 94.41 84 VAL B C 1
ATOM 1674 O O . VAL B 1 84 ? -0.431 -6.702 4.405 1 94.41 84 VAL B O 1
ATOM 1677 N N . ALA B 1 85 ? 1.006 -8.132 3.587 1 92.99 85 ALA B N 1
ATOM 1678 C CA . ALA B 1 85 ? 0.87 -9.09 4.681 1 92.99 85 ALA B CA 1
ATOM 1679 C C . ALA B 1 85 ? 2.234 -9.48 5.242 1 92.99 85 ALA B C 1
ATOM 1681 O O . ALA B 1 85 ? 3.09 -9.987 4.514 1 92.99 85 ALA B O 1
ATOM 1682 N N . PRO B 1 86 ? 2.371 -9.246 6.49 1 87.51 86 PRO B N 1
ATOM 1683 C CA . PRO B 1 86 ? 3.673 -9.544 7.091 1 87.51 86 PRO B CA 1
ATOM 1684 C C . PRO B 1 86 ? 4.02 -11.03 7.041 1 87.51 86 PRO B C 1
ATOM 1686 O O . PRO B 1 86 ? 3.123 -11.877 7.034 1 87.51 86 PRO B O 1
ATOM 1689 N N . ASP B 1 87 ? 5.333 -11.25 6.985 1 85.71 87 ASP B N 1
ATOM 1690 C CA . ASP B 1 87 ? 5.944 -12.573 7.055 1 85.71 87 ASP B CA 1
ATOM 1691 C C . ASP B 1 87 ? 7.308 -12.513 7.74 1 85.71 87 ASP B C 1
ATOM 1693 O O . ASP B 1 87 ? 7.957 -11.465 7.751 1 85.71 87 ASP B O 1
ATOM 1697 N N . GLU B 1 88 ? 7.766 -13.609 8.265 1 82.42 88 GLU B N 1
ATOM 1698 C CA . GLU B 1 88 ? 9.015 -13.662 9.018 1 82.42 88 GLU B CA 1
ATOM 1699 C C . GLU B 1 88 ? 10.216 -13.4 8.113 1 82.42 88 GLU B C 1
ATOM 1701 O O . GLU B 1 88 ? 11.218 -12.83 8.551 1 82.42 88 GLU B O 1
ATOM 1706 N N . VAL B 1 89 ? 10.145 -13.792 6.868 1 81.79 89 VAL B N 1
ATOM 1707 C CA . VAL B 1 89 ? 11.281 -13.701 5.957 1 81.79 89 VAL B CA 1
ATOM 1708 C C . VAL B 1 89 ? 11.103 -12.503 5.027 1 81.79 89 VAL B C 1
ATOM 1710 O O . VAL B 1 89 ? 11.936 -11.593 5.009 1 81.79 89 VAL B O 1
ATOM 1713 N N . TRP B 1 90 ? 9.956 -12.577 4.225 1 85.37 90 TRP B N 1
ATOM 1714 C CA . TRP B 1 90 ? 9.598 -11.522 3.283 1 85.37 90 TRP B CA 1
ATOM 1715 C C . TRP B 1 90 ? 8.111 -11.194 3.372 1 85.37 90 TRP B C 1
ATOM 1717 O O . TRP B 1 90 ? 7.265 -12.084 3.256 1 85.37 90 TRP B O 1
ATOM 1727 N N . PRO B 1 91 ? 7.883 -9.93 3.582 1 90.06 91 PRO B N 1
ATOM 1728 C CA . PRO B 1 91 ? 6.449 -9.637 3.532 1 90.06 91 PRO B CA 1
ATOM 1729 C C . PRO B 1 91 ? 5.839 -9.909 2.158 1 90.06 91 PRO B C 1
ATOM 1731 O O . PRO B 1 91 ? 6.496 -9.701 1.135 1 90.06 91 PRO B O 1
ATOM 1734 N N . LEU B 1 92 ? 4.62 -10.436 2.151 1 95.12 92 LEU B N 1
ATOM 1735 C CA . LEU B 1 92 ? 3.846 -10.514 0.918 1 95.12 92 LEU B CA 1
ATOM 1736 C C . LEU B 1 92 ? 3.351 -9.134 0.499 1 95.12 92 LEU B C 1
ATOM 1738 O O . LEU B 1 92 ? 2.665 -8.456 1.267 1 95.12 92 LEU B O 1
ATOM 1742 N N . THR B 1 93 ? 3.731 -8.73 -0.668 1 96.83 93 THR B N 1
ATOM 1743 C CA . THR B 1 93 ? 3.239 -7.478 -1.233 1 96.83 93 THR B CA 1
ATOM 1744 C C . THR B 1 93 ? 2.608 -7.714 -2.603 1 96.83 93 THR B C 1
ATOM 1746 O O . THR B 1 93 ? 3.114 -8.51 -3.396 1 96.83 93 THR B O 1
ATOM 1749 N N . LEU B 1 94 ? 1.516 -7.127 -2.812 1 98.67 94 LEU B N 1
ATOM 1750 C CA . LEU B 1 94 ? 0.788 -7.156 -4.075 1 98.67 94 LEU B CA 1
ATOM 1751 C C . LEU B 1 94 ? 0.257 -5.771 -4.429 1 98.67 94 LEU B C 1
ATOM 1753 O O . LEU B 1 94 ? -0.429 -5.14 -3.621 1 98.67 94 LEU B O 1
ATOM 1757 N N . TYR B 1 95 ? 0.617 -5.315 -5.6 1 98.78 95 TYR B N 1
ATOM 1758 C CA . TYR B 1 95 ? 0.04 -4.045 -6.027 1 98.78 95 TYR B CA 1
ATOM 1759 C C . TYR B 1 95 ? -0.436 -4.12 -7.473 1 98.78 95 TYR B C 1
ATOM 1761 O O . TYR B 1 95 ? 0.19 -4.781 -8.305 1 98.78 95 TYR B O 1
ATOM 1769 N N . ALA B 1 96 ? -1.501 -3.442 -7.753 1 98.84 96 ALA B N 1
ATOM 1770 C CA . ALA B 1 96 ? -2.093 -3.436 -9.088 1 98.84 96 ALA B CA 1
ATOM 1771 C C . ALA B 1 96 ? -1.3 -2.54 -10.036 1 98.84 96 ALA B C 1
ATOM 1773 O O . ALA B 1 96 ? -0.776 -1.501 -9.625 1 98.84 96 ALA B O 1
ATOM 1774 N N . LEU B 1 97 ? -1.191 -2.979 -11.194 1 98.67 97 LEU B N 1
ATOM 1775 C CA . LEU B 1 97 ? -0.826 -2.066 -12.272 1 98.67 97 LEU B CA 1
ATOM 1776 C C . LEU B 1 97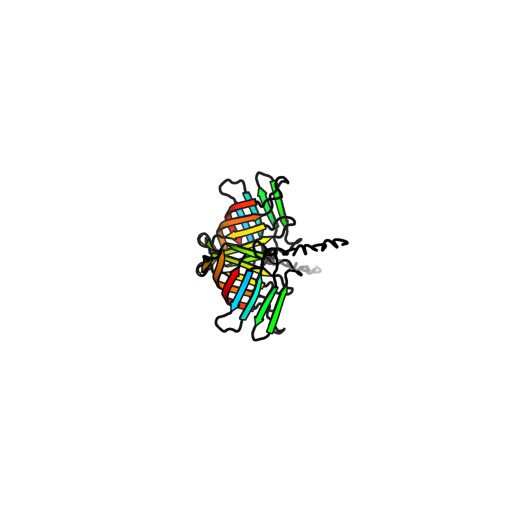 ? -1.979 -1.122 -12.598 1 98.67 97 LEU B C 1
ATOM 1778 O O . LEU B 1 97 ? -3.022 -1.556 -13.09 1 98.67 97 LEU B O 1
ATOM 1782 N N . PRO B 1 98 ? -1.776 0.128 -12.362 1 98.4 98 PRO B N 1
ATOM 1783 C CA . PRO B 1 98 ? -2.911 1.054 -12.363 1 98.4 98 PRO B CA 1
ATOM 1784 C C . PRO B 1 98 ? -3.71 1.006 -13.663 1 98.4 98 PRO B C 1
ATOM 1786 O O . PRO B 1 98 ? -4.944 0.991 -13.633 1 98.4 98 PRO B O 1
ATOM 1789 N N . ALA B 1 99 ? -3.063 0.937 -14.782 1 97.21 99 ALA B N 1
ATOM 1790 C CA . ALA B 1 99 ? -3.716 1.002 -16.086 1 97.21 99 ALA B CA 1
ATOM 1791 C C . ALA B 1 99 ? -4.564 -0.241 -16.338 1 97.21 99 ALA B C 1
ATOM 1793 O O . ALA B 1 99 ? -5.398 -0.258 -17.247 1 97.21 99 ALA B O 1
ATOM 1794 N N . SER B 1 100 ? -4.384 -1.268 -15.629 1 98.5 100 SER B N 1
ATOM 1795 C CA . SER B 1 100 ? -5.065 -2.534 -15.878 1 98.5 100 SER B CA 1
ATOM 1796 C C . SER B 1 100 ? -6.324 -2.662 -15.027 1 98.5 100 SER B C 1
ATOM 1798 O O . SER B 1 100 ? -7.106 -3.599 -15.202 1 98.5 100 SER B O 1
ATOM 1800 N N . VAL B 1 101 ? -6.563 -1.802 -14.083 1 98.55 101 VAL B N 1
ATOM 1801 C CA . VAL B 1 101 ? -7.608 -1.959 -13.076 1 98.55 101 VAL B CA 1
ATOM 1802 C C . VAL B 1 101 ? -8.976 -1.724 -13.711 1 98.55 101 VAL B C 1
ATOM 1804 O O . VAL B 1 101 ? -9.245 -0.643 -14.239 1 98.55 101 VAL B O 1
ATOM 1807 N N . ALA B 1 102 ? -9.812 -2.722 -13.683 1 98.19 102 ALA B N 1
ATOM 1808 C CA . ALA B 1 102 ? -11.194 -2.681 -14.155 1 98.19 102 ALA B CA 1
ATOM 1809 C C . ALA B 1 102 ? -12.15 -3.233 -13.101 1 98.19 102 ALA B C 1
ATOM 1811 O O . ALA B 1 102 ? -12.841 -4.227 -13.341 1 98.19 102 ALA B O 1
ATOM 1812 N N . VAL B 1 103 ? -12.123 -2.663 -11.923 1 97.12 103 VAL B N 1
ATOM 1813 C CA . VAL B 1 103 ? -12.994 -3.023 -10.81 1 97.12 103 VAL B CA 1
ATOM 1814 C C . VAL B 1 103 ? -14.073 -1.957 -10.631 1 97.12 103 VAL B C 1
ATOM 1816 O O . VAL B 1 103 ? -13.768 -0.765 -10.547 1 97.12 103 VAL B O 1
ATOM 1819 N N . LYS B 1 104 ? -15.296 -2.367 -10.552 1 95.96 104 LYS B N 1
ATOM 1820 C CA . LYS B 1 104 ? -16.404 -1.423 -10.445 1 95.96 104 LYS B CA 1
ATOM 1821 C C . LYS B 1 104 ? -17.574 -2.032 -9.679 1 95.96 104 LYS B C 1
ATOM 1823 O O . LYS B 1 104 ? -17.647 -3.252 -9.513 1 95.96 104 LYS B O 1
ATOM 1828 N N . LYS B 1 105 ? -18.353 -1.166 -9.178 1 93.12 105 LYS B N 1
ATOM 1829 C CA . LYS B 1 105 ? -19.618 -1.602 -8.594 1 93.12 105 LYS B CA 1
ATOM 1830 C C . LYS B 1 105 ? -20.594 -2.06 -9.674 1 93.12 105 LYS B C 1
ATOM 1832 O O . LYS B 1 105 ? -20.789 -1.367 -10.675 1 93.12 105 LYS B O 1
ATOM 1837 N N . ASP B 1 106 ? -21.08 -3.197 -9.485 1 90.95 106 ASP B N 1
ATOM 1838 C CA . ASP B 1 106 ? -21.994 -3.708 -10.503 1 90.95 106 ASP B CA 1
ATOM 1839 C C . ASP B 1 106 ? -23.445 -3.391 -10.147 1 90.95 106 ASP B C 1
ATOM 1841 O O . ASP B 1 106 ? -23.71 -2.664 -9.187 1 90.95 106 ASP B O 1
ATOM 1845 N N . GLY B 1 107 ? -24.443 -3.849 -10.944 1 88.25 107 GLY B N 1
ATOM 1846 C CA . GLY B 1 107 ? -25.855 -3.539 -10.783 1 88.25 107 GLY B CA 1
ATOM 1847 C C . GLY B 1 107 ? -26.438 -4.069 -9.487 1 88.25 107 GLY B C 1
ATOM 1848 O O . GLY B 1 107 ? -27.472 -3.585 -9.022 1 88.25 107 GLY B O 1
ATOM 1849 N N . THR B 1 108 ? -25.853 -5.025 -8.831 1 89.45 108 THR B N 1
ATOM 1850 C CA . THR B 1 108 ? -26.347 -5.628 -7.598 1 89.45 108 THR B CA 1
ATOM 1851 C C . THR B 1 108 ? -25.739 -4.94 -6.379 1 89.45 108 THR B C 1
ATOM 1853 O O . THR B 1 108 ? -26.105 -5.245 -5.241 1 89.45 108 THR B O 1
ATOM 1856 N N . GLY B 1 109 ? -24.809 -4.049 -6.625 1 88.64 109 GLY B N 1
ATOM 1857 C CA . GLY B 1 109 ? -24.144 -3.369 -5.524 1 88.64 109 GLY B CA 1
ATOM 1858 C C . GLY B 1 109 ? -22.821 -4.005 -5.141 1 88.64 109 GLY B C 1
ATOM 1859 O O . GLY B 1 109 ? -22.087 -3.47 -4.309 1 88.64 109 GLY B O 1
ATOM 1860 N N . ALA B 1 110 ? -22.518 -5.116 -5.798 1 92.86 110 ALA B N 1
ATOM 1861 C CA . ALA B 1 110 ? -21.242 -5.784 -5.554 1 92.86 110 ALA B CA 1
ATOM 1862 C C . ALA B 1 110 ? -20.101 -5.062 -6.264 1 92.86 110 ALA B C 1
ATOM 1864 O O . ALA B 1 110 ? -20.304 -4.446 -7.313 1 92.86 110 ALA B O 1
ATOM 1865 N N . VAL B 1 111 ? -18.98 -5.029 -5.648 1 95.47 111 VAL B N 1
ATOM 1866 C CA . VAL B 1 111 ? -17.762 -4.511 -6.263 1 95.47 111 VAL B CA 1
ATOM 1867 C C . VAL B 1 111 ? -16.951 -5.662 -6.853 1 95.47 111 VAL B C 1
ATOM 1869 O O . VAL B 1 111 ? -16.478 -6.535 -6.122 1 95.47 111 VAL B O 1
ATOM 1872 N N . VAL B 1 112 ? -16.912 -5.658 -8.19 1 97.16 112 VAL B N 1
ATOM 1873 C CA . VAL B 1 112 ? -16.314 -6.79 -8.89 1 97.16 112 VAL B CA 1
ATOM 1874 C C . VAL B 1 112 ? -15.414 -6.285 -10.015 1 97.16 112 VAL B C 1
ATOM 1876 O O . VAL B 1 112 ? -15.682 -5.239 -10.612 1 97.16 112 VAL B O 1
ATOM 1879 N N . GLY B 1 113 ? -14.343 -7.106 -10.341 1 98.04 113 GLY B N 1
ATOM 1880 C CA . GLY B 1 113 ? -13.526 -6.764 -11.495 1 98.04 113 GLY B CA 1
ATOM 1881 C C . GLY B 1 113 ? -12.173 -7.45 -11.491 1 98.04 113 GLY B C 1
ATOM 1882 O O . GLY B 1 113 ? -11.972 -8.435 -10.777 1 98.04 113 GLY B O 1
ATOM 1883 N N . THR B 1 114 ? -11.351 -6.975 -12.416 1 98.75 114 THR B N 1
ATOM 1884 C CA . THR B 1 114 ? -10.054 -7.609 -12.624 1 98.75 114 THR B CA 1
ATOM 1885 C C . THR B 1 114 ? -8.944 -6.564 -12.68 1 98.75 114 THR B C 1
ATOM 1887 O O . THR B 1 114 ? -9.209 -5.38 -12.9 1 98.75 114 THR B O 1
ATOM 1890 N N . PHE B 1 115 ? -7.752 -7.022 -12.436 1 98.83 115 PHE B N 1
ATOM 1891 C CA . PHE B 1 115 ? -6.553 -6.222 -12.659 1 98.83 115 PHE B CA 1
ATOM 1892 C C . PHE B 1 115 ? -5.318 -7.11 -12.745 1 98.83 115 PHE B C 1
ATOM 1894 O O . PHE B 1 115 ? -5.337 -8.255 -12.288 1 98.83 115 PHE B O 1
ATOM 1901 N N . GLN B 1 116 ? -4.281 -6.659 -13.334 1 98.87 116 GLN B N 1
ATOM 1902 C CA . GLN B 1 116 ? -2.948 -7.245 -13.25 1 98.87 116 GLN B CA 1
ATOM 1903 C C . GLN B 1 116 ? -2.16 -6.654 -12.084 1 98.87 116 GLN B C 1
ATOM 1905 O O . GLN B 1 116 ? -2.329 -5.482 -11.744 1 98.87 116 GLN B O 1
ATOM 1910 N N . ALA B 1 117 ? -1.344 -7.478 -11.537 1 98.89 117 ALA B N 1
ATOM 1911 C CA . ALA B 1 117 ? -0.62 -7.026 -10.352 1 98.89 117 ALA B CA 1
ATOM 1912 C C . ALA B 1 117 ? 0.786 -7.619 -10.309 1 98.89 117 ALA B C 1
ATOM 1914 O O . ALA B 1 117 ? 1.051 -8.648 -10.934 1 98.89 117 ALA B O 1
ATOM 1915 N N . LYS B 1 118 ? 1.668 -6.939 -9.627 1 98.83 118 LYS B N 1
ATOM 1916 C CA . LYS B 1 118 ? 2.971 -7.484 -9.259 1 98.83 118 LYS B CA 1
ATOM 1917 C C . LYS B 1 118 ? 2.961 -8.017 -7.829 1 98.83 118 LYS B C 1
ATOM 1919 O O . LYS B 1 118 ? 2.47 -7.35 -6.916 1 98.83 118 LYS B O 1
ATOM 1924 N N . LEU B 1 119 ? 3.495 -9.157 -7.699 1 98.55 119 LEU B N 1
ATOM 1925 C CA . LEU B 1 119 ? 3.544 -9.868 -6.426 1 98.55 119 LEU B CA 1
ATOM 1926 C C . LEU B 1 119 ? 4.986 -10.127 -6.003 1 9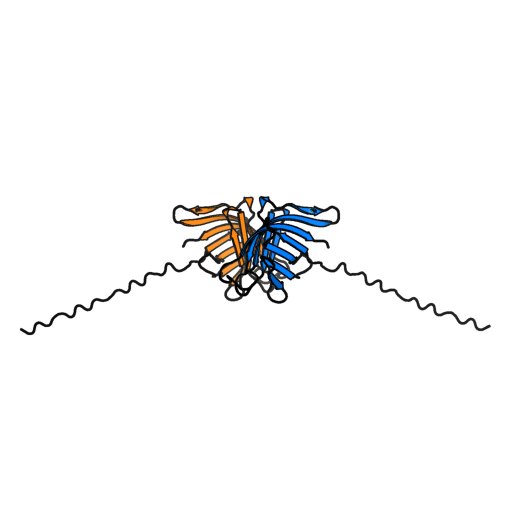8.55 119 LEU B C 1
ATOM 1928 O O . LEU B 1 119 ? 5.819 -10.515 -6.827 1 98.55 119 LEU B O 1
ATOM 1932 N N . THR B 1 120 ? 5.308 -9.811 -4.769 1 96.67 120 THR B N 1
ATOM 1933 C CA . THR B 1 120 ? 6.552 -10.217 -4.125 1 96.67 120 THR B CA 1
ATOM 1934 C C . THR B 1 120 ? 6.274 -10.869 -2.774 1 96.67 120 THR B C 1
ATOM 1936 O O . THR B 1 120 ? 5.433 -10.392 -2.01 1 96.67 120 THR B O 1
ATOM 1939 N N . GLY B 1 121 ? 6.885 -11.922 -2.475 1 94.36 121 GLY B N 1
ATOM 1940 C CA . GLY B 1 121 ? 6.667 -12.613 -1.214 1 94.36 121 GLY B CA 1
ATOM 1941 C C . GLY B 1 121 ? 7.633 -13.76 -0.988 1 94.36 121 GLY B C 1
ATOM 1942 O O . GLY B 1 121 ? 8.572 -13.951 -1.764 1 94.36 121 GLY B O 1
ATOM 1943 N N . PRO B 1 122 ? 7.395 -14.444 0.125 1 93.35 122 PRO B N 1
ATOM 1944 C CA . PRO B 1 122 ? 8.228 -15.617 0.401 1 93.35 122 PRO B CA 1
ATOM 1945 C C . PRO B 1 122 ? 7.964 -16.769 -0.566 1 93.35 122 PRO B C 1
ATOM 1947 O O . PRO B 1 122 ? 6.862 -16.885 -1.108 1 93.35 122 PRO B O 1
ATOM 1950 N N . ARG B 1 123 ? 8.973 -17.522 -0.777 1 92.52 123 ARG B N 1
ATOM 1951 C CA . ARG B 1 123 ? 8.801 -18.729 -1.579 1 92.52 123 ARG B CA 1
ATOM 1952 C C . ARG B 1 123 ? 8.242 -19.87 -0.736 1 92.52 123 ARG B C 1
ATOM 1954 O O . ARG B 1 123 ? 8.841 -20.259 0.268 1 92.52 123 ARG B O 1
ATOM 1961 N N . PRO B 1 124 ? 7.117 -20.346 -1.22 1 89.39 124 PRO B N 1
ATOM 1962 C CA . PRO B 1 124 ? 6.625 -21.532 -0.516 1 89.39 124 PRO B CA 1
ATOM 1963 C C . PRO B 1 124 ? 7.534 -22.745 -0.697 1 89.39 124 PRO B C 1
ATOM 1965 O O . PRO B 1 124 ? 8.104 -22.938 -1.774 1 89.39 124 PRO B O 1
ATOM 1968 N N . GLY B 1 125 ? 7.683 -23.761 0.262 1 78.02 125 GLY B N 1
ATOM 1969 C CA . GLY B 1 125 ? 8.333 -25.054 0.12 1 78.02 125 GLY B CA 1
ATOM 1970 C C . GLY B 1 125 ? 9.801 -25.028 0.5 1 78.02 125 GLY B C 1
ATOM 1971 O O . GLY B 1 125 ? 10.496 -26.04 0.383 1 78.02 125 GLY B O 1
ATOM 1972 N N . GLY B 1 126 ? 10.27 -24.226 1.188 1 63.99 126 GLY B N 1
ATOM 1973 C CA . GLY B 1 126 ? 11.531 -24.332 1.905 1 63.99 126 GLY B CA 1
ATOM 1974 C C . GLY B 1 126 ? 12.729 -23.928 1.067 1 63.99 126 GLY B C 1
ATOM 1975 O O . GLY B 1 126 ? 13.553 -23.12 1.502 1 63.99 126 GLY B O 1
ATOM 1976 N N . PRO B 1 127 ? 12.958 -24.542 -0.217 1 60.63 127 PRO B N 1
ATOM 1977 C CA . PRO B 1 127 ? 14.229 -24.158 -0.835 1 60.63 127 PRO B CA 1
ATOM 1978 C C . PRO B 1 127 ? 14.204 -22.742 -1.406 1 60.63 127 PRO B C 1
ATOM 1980 O O . PRO B 1 127 ? 13.158 -22.278 -1.868 1 60.63 127 PRO B O 1
ATOM 1983 N N . GLY B 1 128 ? 15.287 -21.88 -1.079 1 60.6 128 GLY B N 1
ATOM 1984 C CA . GLY B 1 128 ? 15.526 -20.595 -1.718 1 60.6 128 GLY B CA 1
ATOM 1985 C C . GLY B 1 128 ? 14.926 -19.429 -0.956 1 60.6 128 GLY B C 1
ATOM 1986 O O . GLY B 1 128 ? 14.458 -18.461 -1.56 1 60.6 128 GLY B O 1
ATOM 1987 N N . ALA B 1 129 ? 14.765 -19.787 0.251 1 62.5 129 ALA B N 1
ATOM 1988 C CA . ALA B 1 129 ? 14.105 -18.853 1.159 1 62.5 129 ALA B CA 1
ATOM 1989 C C . ALA B 1 129 ? 14.825 -17.508 1.181 1 62.5 129 ALA B C 1
ATOM 1991 O O . ALA B 1 129 ? 14.268 -16.506 1.636 1 62.5 129 ALA B O 1
ATOM 1992 N N . ASN B 1 130 ? 15.956 -17.562 0.442 1 73.01 130 ASN B N 1
ATOM 1993 C CA . ASN B 1 130 ? 16.736 -16.346 0.644 1 73.01 130 ASN B CA 1
ATOM 1994 C C . ASN B 1 130 ? 16.402 -15.286 -0.401 1 73.01 130 ASN B C 1
ATOM 1996 O O . ASN B 1 130 ? 16.884 -14.154 -0.32 1 73.01 130 ASN B O 1
ATOM 2000 N N . GLN B 1 131 ? 15.612 -15.703 -1.413 1 86.14 131 GLN B N 1
ATOM 2001 C CA . GLN B 1 131 ? 15.183 -14.722 -2.404 1 86.14 131 GLN B CA 1
ATOM 2002 C C . GLN B 1 131 ? 13.661 -14.636 -2.472 1 86.14 131 GLN B C 1
ATOM 2004 O O . GLN B 1 131 ? 12.973 -15.655 -2.382 1 86.14 131 GLN B O 1
ATOM 2009 N N . PRO B 1 132 ? 13.267 -13.501 -2.673 1 91.55 132 PRO B N 1
ATOM 2010 C CA . PRO B 1 132 ? 11.808 -13.381 -2.722 1 91.55 132 PRO B CA 1
ATOM 2011 C C . PRO B 1 132 ? 11.215 -13.914 -4.024 1 91.55 132 PRO B C 1
ATOM 2013 O O . PRO B 1 132 ? 11.886 -13.91 -5.059 1 91.55 132 PRO B O 1
ATOM 2016 N N . LEU B 1 133 ? 10.033 -14.505 -3.938 1 95.08 133 LEU B N 1
ATOM 2017 C CA . LEU B 1 133 ? 9.211 -14.823 -5.1 1 95.08 133 LEU B CA 1
ATOM 2018 C C . LEU B 1 133 ? 8.655 -13.554 -5.737 1 95.08 133 LEU B C 1
ATOM 2020 O O . LEU B 1 133 ? 8.095 -12.701 -5.045 1 95.08 133 LEU B O 1
ATOM 2024 N N . LYS B 1 134 ? 8.946 -13.369 -7.022 1 96.25 134 LYS B N 1
ATOM 2025 C CA . LYS B 1 134 ? 8.392 -12.254 -7.785 1 96.25 134 LYS B CA 1
ATOM 2026 C C . LYS B 1 134 ? 7.572 -12.753 -8.971 1 96.25 134 LYS B C 1
ATOM 2028 O O . LYS B 1 134 ? 7.986 -13.677 -9.674 1 96.25 134 LYS B O 1
ATOM 2033 N N . ALA B 1 135 ? 6.401 -12.168 -9.179 1 98.05 135 ALA B N 1
ATOM 2034 C CA . ALA B 1 135 ? 5.548 -12.592 -10.286 1 98.05 135 ALA B CA 1
ATOM 2035 C C . ALA B 1 135 ? 4.594 -11.476 -10.702 1 98.05 135 ALA B C 1
ATOM 2037 O O . ALA B 1 135 ? 4.269 -10.597 -9.9 1 98.05 135 ALA B O 1
ATOM 2038 N N . THR B 1 136 ? 4.259 -11.476 -11.927 1 98.67 136 THR B N 1
ATOM 2039 C CA . THR B 1 136 ? 3.088 -10.749 -12.404 1 98.67 136 THR B CA 1
ATOM 2040 C C . THR B 1 136 ? 1.866 -11.663 -12.451 1 98.67 136 THR B C 1
ATOM 2042 O O . THR B 1 136 ? 1.931 -12.767 -12.997 1 98.67 136 THR B O 1
ATOM 2045 N N . VAL B 1 137 ? 0.819 -11.204 -11.882 1 98.89 137 VAL B N 1
ATOM 2046 C CA . VAL B 1 137 ? -0.349 -12.071 -11.764 1 98.89 137 VAL B CA 1
ATOM 2047 C C . VAL B 1 137 ? -1.589 -11.341 -12.275 1 98.89 137 VAL B C 1
ATOM 2049 O O . VAL B 1 137 ? -1.633 -10.109 -12.282 1 98.89 137 VAL B O 1
ATOM 2052 N N . ASN B 1 138 ? -2.624 -12.098 -12.753 1 98.92 138 ASN B N 1
ATOM 2053 C CA . ASN B 1 138 ? -3.962 -11.62 -13.088 1 98.92 138 ASN B CA 1
ATOM 2054 C C . ASN B 1 138 ? -4.951 -11.885 -11.957 1 98.92 138 ASN B C 1
ATOM 2056 O O . ASN B 1 138 ? -5.11 -13.026 -11.52 1 98.92 138 ASN B O 1
ATOM 2060 N N . CYS B 1 139 ? -5.622 -10.866 -11.548 1 98.89 139 CYS B N 1
ATOM 2061 C CA . CYS B 1 139 ? -6.414 -10.973 -10.327 1 98.89 139 CYS B CA 1
ATOM 2062 C C . CYS B 1 139 ? -7.893 -10.749 -10.615 1 98.89 139 CYS B C 1
ATOM 2064 O O . CYS B 1 139 ? -8.25 -9.896 -11.429 1 98.89 139 CYS B O 1
ATOM 2066 N N . ASN B 1 140 ? -8.675 -11.509 -9.922 1 98.83 140 ASN B N 1
ATOM 2067 C CA . ASN B 1 140 ? -10.111 -11.287 -9.788 1 98.83 140 ASN B CA 1
ATOM 2068 C C . ASN B 1 140 ? -10.478 -10.826 -8.38 1 98.83 140 ASN B C 1
ATOM 2070 O O . ASN B 1 140 ? -10.03 -11.414 -7.393 1 98.83 140 ASN B O 1
ATOM 2074 N N . TYR B 1 141 ? -11.214 -9.789 -8.343 1 98.08 141 TYR B N 1
ATOM 2075 C CA . TYR B 1 141 ? -11.681 -9.214 -7.087 1 98.08 141 TYR B CA 1
ATOM 2076 C C . TYR B 1 141 ? -13.201 -9.27 -6.993 1 98.08 141 TYR B C 1
ATOM 2078 O O . TYR B 1 141 ? -13.901 -8.966 -7.962 1 98.08 141 TYR B O 1
ATOM 2086 N N . HIS B 1 142 ? -13.697 -9.671 -5.782 1 96.96 142 HIS B N 1
ATOM 2087 C CA . HIS B 1 142 ? -15.135 -9.718 -5.545 1 96.96 142 HIS B CA 1
ATOM 2088 C C . HIS B 1 142 ? -15.471 -9.314 -4.114 1 96.96 142 HIS B C 1
ATOM 2090 O O . HIS B 1 142 ? -14.92 -9.87 -3.161 1 96.96 142 HIS B O 1
ATOM 2096 N N . TYR B 1 143 ? -16.299 -8.393 -3.957 1 96.31 143 TYR B N 1
ATOM 2097 C CA . TYR B 1 143 ? -16.837 -7.966 -2.67 1 96.31 143 TYR B CA 1
ATOM 2098 C C . TYR B 1 143 ? -18.33 -7.68 -2.771 1 96.31 143 TYR B C 1
ATOM 2100 O O . TYR B 1 143 ? -18.765 -6.913 -3.633 1 96.31 143 TYR B O 1
ATOM 2108 N N . SER B 1 144 ? -19.056 -8.349 -1.892 1 90.25 144 SER B N 1
ATOM 2109 C CA . SER B 1 144 ? -20.493 -8.104 -1.834 1 90.25 144 SER B CA 1
ATOM 2110 C C . SER B 1 144 ? -20.968 -7.939 -0.394 1 90.25 144 SER B C 1
ATOM 2112 O O . SER B 1 144 ? -20.491 -8.633 0.506 1 90.25 144 SER B O 1
ATOM 2114 N N . VAL B 1 145 ? -21.626 -6.785 -0.115 1 75.31 145 VAL B N 1
ATOM 2115 C CA . VAL B 1 145 ? -22.212 -6.577 1.205 1 75.31 145 VAL B CA 1
ATOM 2116 C C . VAL B 1 145 ? -23.519 -7.359 1.319 1 75.31 145 VAL B C 1
ATOM 2118 O O . VAL B 1 145 ? -24.317 -7.386 0.379 1 75.31 145 VAL B O 1
#

Radius of gyration: 26.52 Å; Cα contacts (8 Å, |Δi|>4): 700; chains: 2; bounding box: 145×53×48 Å

pLDDT: mean 84.15, std 21.09, range [27.09, 98.92]

Organism: NCBI:txid1287738

Secondary structure (DSSP, 8-state):
----------------------PPEEEEEEETTSSEEEEEEE-BTTB---EEEEEETTEEEEEETTTS--EEEEEGGGTEEEEEE--SSS-EEEEE-GGG-EEEE-TTS-EEEEEEEEEEEPPTTSTTTTS-EEEEEEEEEEE--/----------------------PPEEEEEEETTSSEEEEEEE-BTTB---EEEEEETTEEEEEETTTS--EEEEEGGGTEEEEEE--SSS-EEEEE-GGG-EEEE-TTS-EEEEEEEEEEEPPTTSTTTTS-EEEEEEEEEEE--

Solvent-accessible surface area (backbone atoms only — not comparable to full-atom values): 15696 Å² total; per-residue (Å²): 134,84,80,75,75,78,80,78,77,78,74,77,74,75,72,69,69,72,64,80,62,55,40,45,21,39,37,42,29,34,22,91,86,60,45,40,34,42,40,40,35,31,59,36,101,53,22,80,48,35,43,36,38,37,34,36,78,90,24,64,42,79,44,50,30,93,77,41,79,55,49,75,49,75,42,48,94,65,21,38,39,38,38,39,35,73,50,96,87,37,48,35,36,37,35,44,41,33,91,50,46,52,47,44,70,46,97,86,64,29,37,38,33,39,29,37,29,45,37,37,18,59,40,37,68,65,75,61,64,84,45,71,36,72,48,60,27,45,32,43,41,41,34,56,122,132,82,77,74,72,77,79,77,78,75,74,76,73,74,70,69,70,71,66,83,63,54,40,44,22,40,40,41,30,35,22,92,86,61,45,38,33,41,38,39,35,31,59,35,102,54,21,79,49,35,42,36,38,37,33,35,79,88,24,65,42,78,45,51,32,94,76,41,80,53,48,74,47,75,42,48,94,65,22,37,38,38,37,39,35,71,48,95,86,36,49,34,36,38,35,45,42,33,92,50,47,53,48,41,69,47,98,85,64,27,39,38,33,38,30,36,28,45,36,36,18,57,40,36,70,66,73,60,64,86,45,70,36,72,47,60,28,46,31,41,41,40,31,54,126

Nearest PDB structures (foldseek):
  4ggz-assembly4_D  TM=2.934E-01  e=7.038E-01  Bradyrhizobium diazoefficiens USDA 110
  7mx5-assembly2_B  TM=2.316E-01  e=2.516E+00  Acinetobacter baumannii
  3ckg-assembly1_A  TM=2.895E-01  e=8.123E+00  Borreliella burgdorferi
  5jjd-assembly1_B  TM=2.025E-01  e=4.407E+00  Homo sapiens
  1yli-assembly1_B  TM=3.310E-01  e=9.061E-01  Haemophilus influenzae

Sequence (290 aa):
MKLHAPWFLSCLLLAGVAHAGSAPAELSCVSESGKVALRGVIPSPSSEELKLTLTYVGATLGFDADRDPAYVVSDFPLGVFTLVAPDEVWPLTLYALPASVAVKKDGTGAVVGTFQAKLTGPRPGGPGANQPLKATVNCNYHYSVMKLHAPWFLSCLLLAGVAHAGSAPAELSCVSESGKVALRGVIPSPSSEELKLTLTYVGATLGFDADRDPAYVVSDFPLGVFTLVAPDEVWPLTLYALPASVAVKKDGTGAVVGTFQAKLTGPRPGGPGANQPLKATVNCNYHYSV